Protein AF-A0A8J8CT47-F1 (afdb_monomer_lite)

Foldseek 3Di:
DDDDPPPPDLPPLPPQFDLLLLLLQLDPLLLLLLLLCLVPPWDFLLVSLLSSLCVVVVHDSVPRDPVSSVVSSVCCVPPNVVSCVVSQQWDDDPRIIHGGPLNLSVVSVVVVVCPPVQADRSLVSVLSSDPLSSVLLVVQVPDPFKDALLRSLVSSQVRDPPDNDDSVNSSVCCLPPRVVSCVSSQQWDADSPRRIIHGGPVSVVVVSSSVSSRD

Sequence (215 aa):
MAFSNSKQGAISWETEVPREALAALANERRRTLLGVLERQSPASPTELATRVAATEDDTARSAVPAERRTAVERTLHHRHLPTLEDARLLHWTDGTVTLGRRAPLEVWEFVQTFETDAVDWDDLFSILESERCRTILSTLASAATPIDRTELAATVASGAPFDATTVDETEVELHHGLLPKLERIDLLAYDSDAGVVHPADGIETVDRVVSSVAN

Radius of gyration: 19.87 Å; chains: 1; bounding box: 43×34×64 Å

pLDDT: mean 81.2, std 17.43, range [28.03, 98.06]

Structure (mmCIF, N/CA/C/O backbone):
data_AF-A0A8J8CT47-F1
#
_entry.id   AF-A0A8J8CT47-F1
#
loop_
_atom_site.group_PDB
_atom_site.id
_atom_site.type_symbol
_atom_site.label_atom_id
_atom_site.label_alt_id
_atom_site.label_comp_id
_atom_site.label_asym_id
_atom_site.label_entity_id
_atom_site.label_seq_id
_atom_site.pdbx_PDB_ins_code
_atom_site.Cartn_x
_atom_site.Cartn_y
_atom_site.Cartn_z
_atom_site.occupancy
_atom_site.B_iso_or_equiv
_atom_site.auth_seq_id
_atom_site.auth_comp_id
_atom_site.auth_asym_id
_atom_site.auth_atom_id
_atom_site.pdbx_PDB_model_num
ATOM 1 N N . MET A 1 1 ? -16.449 20.280 -39.356 1.00 33.81 1 MET A N 1
ATOM 2 C CA . MET A 1 1 ? -16.163 19.071 -38.561 1.00 33.81 1 MET A CA 1
ATOM 3 C C . MET A 1 1 ? -14.658 18.940 -38.450 1.00 33.81 1 MET A C 1
ATOM 5 O O . MET A 1 1 ? -14.013 18.715 -39.462 1.00 33.81 1 MET A O 1
ATOM 9 N N . ALA A 1 2 ? -14.112 19.159 -37.260 1.00 28.80 2 ALA A N 1
ATOM 10 C CA . ALA A 1 2 ? -12.725 18.865 -36.929 1.00 28.80 2 ALA A CA 1
ATOM 11 C C . ALA A 1 2 ? -12.772 18.166 -35.569 1.00 28.80 2 ALA A C 1
ATOM 13 O O . ALA A 1 2 ? -13.228 18.759 -34.593 1.00 28.80 2 ALA A O 1
ATOM 14 N N . PHE A 1 3 ? -12.424 16.882 -35.543 1.00 28.03 3 PHE A N 1
ATOM 15 C CA . PHE A 1 3 ? -12.348 16.110 -34.311 1.00 28.03 3 PHE A CA 1
ATOM 16 C C . PHE A 1 3 ? -11.070 16.511 -33.578 1.00 28.03 3 PHE A C 1
ATOM 18 O O . PHE A 1 3 ? -9.964 16.176 -33.994 1.00 28.03 3 PHE A O 1
ATOM 25 N N . SER A 1 4 ? -11.252 17.278 -32.506 1.00 28.39 4 SER A N 1
ATOM 26 C CA . SER A 1 4 ? -10.254 17.502 -31.468 1.00 28.39 4 SER A CA 1
ATOM 27 C C . SER A 1 4 ? -10.103 16.195 -30.694 1.00 28.39 4 SER A C 1
ATOM 29 O O . SER A 1 4 ? -10.993 15.844 -29.924 1.00 28.39 4 SER A O 1
ATOM 31 N N . ASN A 1 5 ? -9.030 15.439 -30.933 1.00 28.27 5 ASN A N 1
ATOM 32 C CA . ASN A 1 5 ? -8.733 14.250 -30.138 1.00 28.27 5 ASN A CA 1
ATOM 33 C C . ASN A 1 5 ? -7.855 14.660 -28.954 1.00 28.27 5 ASN A C 1
ATOM 35 O O . ASN A 1 5 ? -6.631 14.739 -29.057 1.00 28.27 5 ASN A O 1
ATOM 39 N N . SER A 1 6 ? -8.520 14.988 -27.852 1.00 33.41 6 SER A N 1
ATOM 40 C CA . SER A 1 6 ? -7.931 15.318 -26.561 1.00 33.41 6 SER A CA 1
ATOM 41 C C . SER A 1 6 ? -7.223 14.091 -25.970 1.00 33.41 6 SER A C 1
ATOM 43 O O . SER A 1 6 ? -7.829 13.320 -25.237 1.00 33.41 6 SER A O 1
ATOM 45 N N . LYS A 1 7 ? -5.928 13.908 -26.262 1.00 35.56 7 LYS A N 1
ATOM 46 C CA . LYS A 1 7 ? -5.021 13.072 -25.450 1.00 35.56 7 LYS A CA 1
ATOM 47 C C . LYS A 1 7 ? -4.361 13.924 -24.353 1.00 35.56 7 LYS A C 1
ATOM 49 O O . LYS A 1 7 ? -3.143 13.984 -24.240 1.00 35.56 7 LYS A O 1
ATOM 54 N N . GLN A 1 8 ? -5.178 14.623 -23.566 1.00 37.53 8 GLN A N 1
ATOM 55 C CA . GLN A 1 8 ? -4.772 15.223 -22.293 1.00 37.53 8 GLN A CA 1
ATOM 56 C C . GLN A 1 8 ? -5.520 14.477 -21.194 1.00 37.53 8 GLN A C 1
ATOM 58 O O . GLN A 1 8 ? -6.684 14.753 -20.927 1.00 37.53 8 GLN A O 1
ATOM 63 N N . GLY A 1 9 ? -4.851 13.483 -20.627 1.00 35.41 9 GLY A N 1
ATOM 64 C CA . GLY A 1 9 ? -5.372 12.659 -19.541 1.00 35.41 9 GLY A CA 1
ATOM 65 C C . GLY A 1 9 ? -4.414 11.537 -19.165 1.00 35.41 9 GLY A C 1
ATOM 66 O O . GLY A 1 9 ? -4.860 10.513 -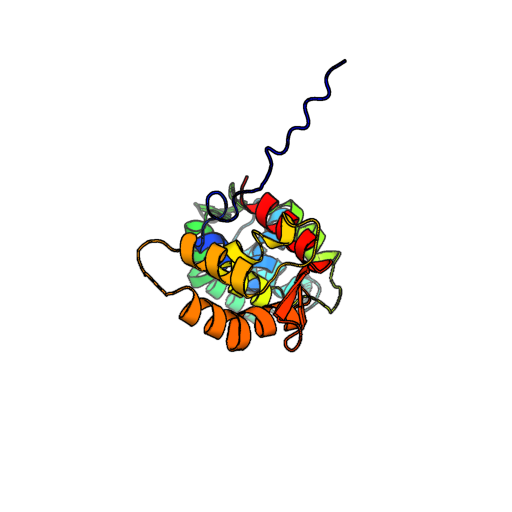18.672 1.00 35.41 9 GLY A O 1
ATOM 67 N N . ALA A 1 10 ? -3.113 11.689 -19.443 1.00 40.44 10 ALA A N 1
ATOM 68 C CA . ALA A 1 10 ? -2.128 10.846 -18.787 1.00 40.44 10 ALA A CA 1
ATOM 69 C C . ALA A 1 10 ? -2.109 11.323 -17.336 1.00 40.44 10 ALA A C 1
ATOM 71 O O . ALA A 1 10 ? -1.596 12.407 -17.049 1.00 40.44 10 ALA A O 1
ATOM 72 N N . ILE A 1 11 ? -2.778 10.573 -16.462 1.00 45.59 11 ILE A N 1
ATOM 73 C CA . ILE A 1 11 ? -2.661 10.721 -15.014 1.00 45.59 11 ILE A CA 1
ATOM 74 C C . ILE A 1 11 ? -1.169 10.828 -14.727 1.00 45.59 11 ILE A C 1
ATOM 76 O O . ILE A 1 11 ? -0.403 9.995 -15.195 1.00 45.59 11 ILE A O 1
ATOM 80 N N . SER A 1 12 ? -0.723 11.884 -14.054 1.00 51.44 12 SER A N 1
ATOM 81 C CA . SER A 1 12 ? 0.668 11.970 -13.620 1.00 51.44 12 SER A CA 1
ATOM 82 C C . SER A 1 12 ? 0.771 11.274 -12.266 1.00 51.44 12 SER A C 1
ATOM 84 O O . SER A 1 12 ? 0.687 11.898 -11.210 1.00 51.44 12 SER A O 1
ATOM 86 N N . TRP A 1 13 ? 0.945 9.954 -12.318 1.00 57.69 13 TRP A N 1
ATOM 87 C CA . TRP A 1 13 ? 1.440 9.031 -11.285 1.00 57.69 13 TRP A CA 1
ATOM 88 C C . TRP A 1 13 ? 2.479 9.655 -10.345 1.00 57.69 13 TRP A C 1
ATOM 90 O O . TRP A 1 13 ? 2.585 9.282 -9.174 1.00 57.69 13 TRP A O 1
ATOM 100 N N . GLU A 1 14 ? 3.278 10.577 -10.884 1.00 49.06 14 GLU A N 1
ATOM 101 C CA . GLU A 1 14 ? 4.379 11.262 -10.217 1.00 49.06 14 GLU A CA 1
ATOM 102 C C . GLU A 1 14 ? 3.917 12.475 -9.393 1.00 49.06 14 GLU A C 1
ATOM 104 O O . GLU A 1 14 ? 4.548 12.791 -8.387 1.00 49.06 14 GLU A O 1
ATOM 109 N N . THR A 1 15 ? 2.816 13.145 -9.763 1.00 51.38 15 THR A N 1
ATOM 110 C CA . THR A 1 15 ? 2.441 14.457 -9.198 1.00 51.38 15 THR A CA 1
ATOM 111 C C . THR A 1 15 ? 1.240 14.427 -8.247 1.00 51.38 15 THR A C 1
ATOM 113 O O . THR A 1 15 ? 1.154 15.294 -7.378 1.00 51.38 15 THR A O 1
ATOM 116 N N . GLU A 1 16 ? 0.329 13.454 -8.351 1.00 59.03 16 GLU A N 1
ATOM 117 C CA . GLU A 1 16 ? -0.933 13.517 -7.589 1.00 59.03 16 GLU A CA 1
ATOM 118 C C . GLU A 1 16 ? -1.005 12.602 -6.356 1.00 59.03 16 GLU A C 1
ATOM 120 O O . GLU A 1 16 ? -1.649 12.975 -5.373 1.00 59.03 16 GLU A O 1
ATOM 125 N N . VAL A 1 17 ? -0.296 11.465 -6.328 1.00 64.88 17 VAL A N 1
ATOM 126 C CA . VAL A 1 17 ? -0.343 10.535 -5.183 1.00 64.88 17 VAL A CA 1
ATOM 127 C C . VAL A 1 17 ? 0.930 10.627 -4.327 1.00 64.88 17 VAL A C 1
ATOM 129 O O . VAL A 1 17 ? 2.006 10.231 -4.780 1.00 64.88 17 VAL A O 1
ATOM 132 N N . PRO A 1 18 ? 0.846 11.110 -3.071 1.00 76.62 18 PRO A N 1
ATOM 133 C CA . PRO A 1 18 ? 2.002 11.196 -2.183 1.00 76.62 18 PRO A CA 1
ATOM 134 C C . PRO A 1 18 ? 2.558 9.816 -1.834 1.00 76.62 18 PRO A C 1
ATOM 136 O O . PRO A 1 18 ? 1.806 8.890 -1.515 1.00 76.62 18 PRO A O 1
ATOM 139 N N . ARG A 1 19 ? 3.888 9.704 -1.788 1.00 81.31 19 ARG A N 1
ATOM 140 C CA . ARG A 1 19 ? 4.591 8.476 -1.392 1.00 81.31 19 ARG A CA 1
ATOM 141 C C . ARG A 1 19 ? 4.156 7.983 -0.012 1.00 81.31 19 ARG A C 1
ATOM 143 O O . ARG A 1 19 ? 4.032 6.783 0.203 1.00 81.31 19 ARG A O 1
ATOM 150 N N . GLU A 1 20 ? 3.889 8.902 0.910 1.00 84.62 20 GLU A N 1
ATOM 151 C CA . GLU A 1 20 ? 3.451 8.601 2.273 1.00 84.62 20 GLU A CA 1
ATOM 152 C C . GLU A 1 20 ? 2.074 7.930 2.292 1.00 84.62 20 GLU A C 1
ATOM 154 O O . GLU A 1 20 ? 1.836 7.043 3.110 1.00 84.62 20 GLU A O 1
ATOM 159 N N . ALA A 1 21 ? 1.182 8.309 1.369 1.00 85.38 21 ALA A N 1
ATOM 160 C CA . ALA A 1 21 ? -0.123 7.675 1.226 1.00 85.38 21 ALA A CA 1
ATOM 161 C C . ALA A 1 21 ? 0.016 6.239 0.712 1.00 85.38 21 ALA A C 1
ATOM 163 O O . ALA A 1 21 ? -0.576 5.331 1.290 1.00 85.38 21 ALA A O 1
ATOM 164 N N . LEU A 1 22 ? 0.858 6.009 -0.298 1.00 83.19 22 LEU A N 1
ATOM 165 C CA . LEU A 1 22 ? 1.128 4.666 -0.828 1.00 83.19 22 LEU A CA 1
ATOM 166 C C . LEU A 1 22 ? 1.778 3.767 0.230 1.00 83.19 22 LEU A C 1
ATOM 168 O O . LEU A 1 22 ? 1.298 2.663 0.479 1.00 83.19 22 LEU A O 1
ATOM 172 N N . ALA A 1 23 ? 2.780 4.284 0.945 1.00 85.75 23 ALA A N 1
ATOM 173 C CA . ALA A 1 23 ? 3.432 3.563 2.034 1.00 85.75 23 ALA A CA 1
ATOM 174 C C . ALA A 1 23 ? 2.467 3.241 3.183 1.00 85.75 23 ALA A C 1
ATOM 176 O O . ALA A 1 23 ? 2.522 2.171 3.799 1.00 85.75 23 ALA A O 1
ATOM 177 N N . ALA A 1 24 ? 1.537 4.148 3.486 1.00 89.38 24 ALA A N 1
ATOM 178 C CA . ALA A 1 24 ? 0.477 3.869 4.439 1.00 89.38 24 ALA A CA 1
ATOM 179 C C . ALA A 1 24 ? -0.469 2.773 3.912 1.00 89.38 24 ALA A C 1
ATOM 181 O O . ALA A 1 24 ? -0.814 1.852 4.654 1.00 89.38 24 ALA A O 1
ATOM 182 N N . LEU A 1 25 ? -0.836 2.789 2.636 1.00 87.19 25 LEU A N 1
ATOM 183 C CA . LEU A 1 25 ? -1.726 1.785 2.056 1.00 87.19 25 LEU A CA 1
ATOM 184 C C . LEU A 1 25 ? -1.080 0.403 1.896 1.00 87.19 25 LEU A C 1
ATOM 186 O O . LEU A 1 25 ? -1.819 -0.571 1.860 1.00 87.19 25 LEU A O 1
ATOM 190 N N . ALA A 1 26 ? 0.248 0.268 1.942 1.00 86.81 26 ALA A N 1
ATOM 191 C CA . ALA A 1 26 ? 0.957 -1.021 1.903 1.00 86.81 26 ALA A CA 1
ATOM 192 C C . ALA A 1 26 ? 0.768 -1.928 3.135 1.00 86.81 26 ALA A C 1
ATOM 194 O O . ALA A 1 26 ? 1.378 -2.984 3.217 1.00 86.81 26 ALA A O 1
ATOM 195 N N . ASN A 1 27 ? -0.045 -1.537 4.1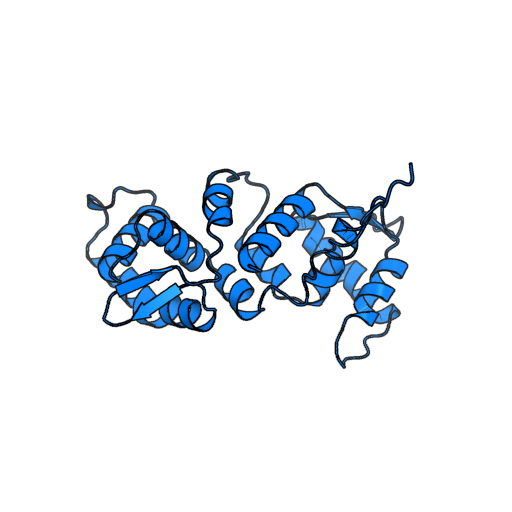21 1.00 89.69 27 ASN A N 1
ATOM 196 C CA . ASN A 1 27 ? -0.345 -2.385 5.274 1.00 89.69 27 ASN A CA 1
ATOM 197 C C . ASN A 1 27 ? -1.822 -2.756 5.306 1.00 89.69 27 ASN A C 1
ATOM 199 O O . ASN A 1 27 ? -2.677 -1.883 5.477 1.00 89.69 27 ASN A O 1
ATOM 203 N N . GLU A 1 28 ? -2.093 -4.055 5.265 1.00 87.44 28 GLU A N 1
ATOM 204 C CA . GLU A 1 28 ? -3.438 -4.626 5.306 1.00 87.44 28 GLU A CA 1
ATOM 205 C C . GLU A 1 28 ? -4.322 -4.041 6.411 1.00 87.44 28 GLU A C 1
ATOM 207 O O . GLU A 1 28 ? -5.385 -3.498 6.122 1.00 87.44 28 GLU A O 1
ATOM 212 N N . ARG A 1 29 ? -3.860 -4.022 7.667 1.00 92.06 29 ARG A N 1
ATOM 213 C CA . ARG A 1 29 ? -4.640 -3.464 8.786 1.00 92.06 29 ARG A CA 1
ATOM 214 C C . ARG A 1 29 ? -5.021 -1.997 8.577 1.00 92.06 29 ARG A C 1
ATOM 216 O O . ARG A 1 29 ? -6.106 -1.585 8.985 1.00 92.06 29 ARG A O 1
ATOM 223 N N . ARG A 1 30 ? -4.149 -1.184 7.967 1.00 93.19 30 ARG A N 1
ATOM 224 C CA . ARG A 1 30 ? -4.463 0.221 7.651 1.00 93.19 30 ARG A CA 1
ATOM 225 C C . ARG A 1 30 ? -5.532 0.321 6.567 1.00 93.19 30 ARG A C 1
ATOM 227 O O . ARG A 1 30 ? -6.436 1.139 6.719 1.00 93.19 30 ARG A O 1
ATOM 234 N N . ARG A 1 31 ? -5.488 -0.539 5.546 1.00 89.94 31 ARG A N 1
ATOM 235 C CA . ARG A 1 31 ? -6.563 -0.638 4.544 1.00 89.94 31 ARG A CA 1
ATOM 236 C C . ARG A 1 31 ? -7.879 -1.076 5.191 1.00 89.94 31 ARG A C 1
ATOM 238 O O . ARG A 1 31 ? -8.882 -0.384 5.047 1.00 89.94 31 ARG A O 1
ATOM 245 N N . THR A 1 32 ? -7.850 -2.124 6.015 1.00 89.69 32 THR A N 1
ATOM 246 C CA . THR A 1 32 ? -9.010 -2.609 6.781 1.00 89.69 32 THR A CA 1
ATOM 247 C C . THR A 1 32 ? -9.613 -1.525 7.665 1.00 89.69 32 THR A C 1
ATOM 249 O O . THR A 1 32 ? -10.834 -1.378 7.707 1.00 89.69 32 THR A O 1
ATOM 252 N N . LEU A 1 33 ? -8.779 -0.727 8.340 1.00 93.12 33 LEU A N 1
ATOM 253 C CA . LEU A 1 33 ? -9.216 0.418 9.140 1.00 93.12 33 LEU A CA 1
ATOM 254 C C . LEU A 1 33 ? -9.980 1.438 8.296 1.00 93.12 33 LEU A C 1
ATOM 256 O O . LEU A 1 33 ? -11.099 1.798 8.663 1.00 93.12 33 LEU A O 1
ATOM 260 N N . LEU A 1 34 ? -9.398 1.885 7.181 1.00 91.12 34 LEU A N 1
ATOM 261 C CA . LEU A 1 34 ? -10.037 2.852 6.285 1.00 91.12 34 LEU A CA 1
ATOM 262 C C . LEU A 1 34 ? -11.374 2.318 5.766 1.00 91.12 34 LEU A C 1
ATOM 264 O O . LEU A 1 34 ? -12.368 3.035 5.796 1.00 91.12 34 LEU A O 1
ATOM 268 N N . GLY A 1 35 ? -11.431 1.035 5.423 1.00 86.94 35 GLY A N 1
ATOM 269 C CA . GLY A 1 35 ? -12.647 0.387 4.962 1.00 86.94 35 GLY A CA 1
ATOM 270 C C . GLY A 1 35 ? -13.759 0.233 6.000 1.00 86.94 35 GLY A C 1
ATOM 271 O O . GLY A 1 35 ? -14.943 0.430 5.719 1.00 86.94 35 GLY A O 1
ATOM 272 N N . VAL A 1 36 ? -13.425 -0.119 7.249 1.00 90.81 36 VAL A N 1
ATOM 273 C CA . VAL A 1 36 ? -14.435 -0.133 8.327 1.00 90.81 36 VAL A CA 1
ATOM 274 C C . VAL A 1 36 ? -14.879 1.274 8.715 1.00 90.81 36 VAL A C 1
ATOM 276 O O . VAL A 1 36 ? -16.018 1.435 9.160 1.00 90.81 36 VAL A O 1
ATOM 279 N N . LEU A 1 37 ? -13.996 2.264 8.568 1.00 91.69 37 LEU A N 1
ATOM 280 C CA . LEU A 1 37 ? -14.292 3.664 8.829 1.00 91.69 37 LEU A CA 1
ATOM 281 C C . LEU A 1 37 ? -15.206 4.232 7.745 1.00 91.69 37 LEU A C 1
ATOM 283 O O . LEU A 1 37 ? -16.194 4.867 8.083 1.00 91.69 37 LEU A O 1
ATOM 287 N N . GLU A 1 38 ? -14.949 3.942 6.474 1.00 88.25 38 GLU A N 1
ATOM 288 C CA . GLU A 1 38 ? -15.788 4.374 5.358 1.00 88.25 38 GLU A CA 1
ATOM 289 C C . GLU A 1 38 ? -17.242 3.938 5.520 1.00 88.25 38 GLU A C 1
ATOM 291 O O . GLU A 1 38 ? -18.156 4.760 5.465 1.00 88.25 38 GLU A O 1
ATOM 296 N N . ARG A 1 39 ? -17.464 2.653 5.811 1.00 87.19 39 ARG A N 1
ATOM 297 C CA . ARG A 1 39 ? -18.820 2.120 5.995 1.00 87.19 39 ARG A CA 1
ATOM 298 C C . ARG A 1 39 ? -19.573 2.785 7.146 1.00 87.19 39 ARG A C 1
ATOM 300 O O . ARG A 1 39 ? -20.802 2.775 7.151 1.00 87.19 39 ARG A O 1
ATOM 307 N N . GLN A 1 40 ? -18.861 3.260 8.171 1.00 87.88 40 GLN A N 1
ATOM 308 C CA . GLN A 1 40 ? -19.441 3.757 9.421 1.00 87.88 40 GLN A CA 1
ATOM 309 C C . GLN A 1 40 ? -18.561 4.858 10.042 1.00 87.88 40 GLN A C 1
ATOM 311 O O . GLN A 1 40 ? -17.948 4.648 11.094 1.00 87.88 40 GLN A O 1
ATOM 316 N N . SER A 1 41 ? -18.529 6.025 9.395 1.00 87.56 41 SER A N 1
ATOM 317 C CA . SER A 1 41 ? -17.863 7.248 9.866 1.00 87.56 41 SER A CA 1
ATOM 318 C C . SER A 1 41 ? -18.895 8.241 10.430 1.00 87.56 41 SER A C 1
ATOM 320 O O . SER A 1 41 ? -19.999 8.329 9.884 1.00 87.56 41 SER A O 1
ATOM 322 N N . PRO A 1 42 ? -18.571 9.029 11.473 1.00 94.69 42 PRO A N 1
ATOM 323 C CA . PRO A 1 42 ? -17.348 8.981 12.281 1.00 94.69 42 PRO A CA 1
ATOM 324 C C . PRO A 1 42 ? -17.318 7.778 13.240 1.00 94.69 42 PRO A C 1
ATOM 326 O O . PRO A 1 42 ? -18.347 7.152 13.501 1.00 94.69 42 PRO A O 1
ATOM 329 N N . ALA A 1 43 ? -16.144 7.467 13.794 1.00 96.25 43 ALA A N 1
ATOM 330 C CA . ALA A 1 43 ? -15.985 6.402 14.788 1.00 96.25 43 ALA A CA 1
ATOM 331 C C . ALA A 1 43 ? -14.916 6.728 15.841 1.00 96.25 43 ALA A C 1
ATOM 333 O O . ALA A 1 43 ? -13.949 7.435 15.567 1.00 96.25 43 ALA A O 1
ATOM 334 N N . SER A 1 44 ? -15.058 6.166 17.040 1.00 96.75 44 SER A N 1
ATOM 335 C CA . SER A 1 44 ? -14.007 6.196 18.065 1.00 96.75 44 SER A CA 1
ATOM 336 C C . SER A 1 44 ? -12.924 5.128 17.820 1.00 96.75 44 SER A C 1
ATOM 338 O O . SER A 1 44 ? -13.203 4.098 17.193 1.00 96.75 44 SER A O 1
ATOM 340 N N . PRO A 1 45 ? -11.695 5.294 18.355 1.00 95.88 45 PRO A N 1
ATOM 341 C CA . PRO A 1 45 ? -10.650 4.269 18.289 1.00 95.88 45 PRO A CA 1
ATOM 342 C C . PRO A 1 45 ? -11.081 2.900 18.831 1.00 95.88 45 PRO A C 1
ATOM 344 O O . PRO A 1 45 ? -10.732 1.877 18.248 1.00 95.88 45 PRO A O 1
ATOM 347 N N . THR A 1 46 ? -11.885 2.867 19.897 1.00 96.38 46 THR A N 1
ATOM 348 C CA . THR A 1 46 ? -12.411 1.628 20.489 1.00 96.38 46 THR A CA 1
ATOM 349 C C . THR A 1 46 ? -13.391 0.914 19.549 1.00 96.38 46 THR A C 1
ATOM 351 O O . THR A 1 46 ? -13.339 -0.310 19.370 1.00 96.38 46 THR A O 1
ATOM 354 N N . GLU A 1 47 ? -14.287 1.667 18.904 1.00 97.00 47 GLU A N 1
ATOM 355 C CA . GLU A 1 47 ? -15.204 1.112 17.906 1.00 97.00 47 GLU A CA 1
ATOM 356 C C . GLU A 1 47 ? -14.447 0.605 16.683 1.00 97.00 47 GLU A C 1
ATOM 358 O O . GLU A 1 47 ? -14.715 -0.506 16.222 1.00 97.00 47 GLU A O 1
ATOM 363 N N . LEU A 1 48 ? -13.476 1.379 16.187 1.00 96.69 48 LEU A N 1
ATOM 364 C CA . LEU A 1 48 ? -12.611 0.962 15.086 1.00 96.69 48 LEU A CA 1
ATOM 365 C C . LEU A 1 48 ? -11.838 -0.302 15.441 1.00 96.69 48 LEU A C 1
ATOM 367 O O . LEU A 1 48 ? -11.833 -1.233 14.647 1.00 96.69 48 LEU A O 1
ATOM 371 N N . ALA A 1 49 ? -11.269 -0.395 16.642 1.00 97.81 49 ALA A N 1
ATOM 372 C CA . ALA A 1 49 ? -10.543 -1.580 17.075 1.00 97.81 49 ALA A CA 1
ATOM 373 C C . ALA A 1 49 ? -11.412 -2.840 17.050 1.00 97.81 49 ALA A C 1
ATOM 375 O O . ALA A 1 49 ? -10.970 -3.892 16.595 1.00 97.81 49 ALA A O 1
ATOM 376 N N . THR A 1 50 ? -12.669 -2.719 17.479 1.00 97.88 50 THR A N 1
ATOM 377 C CA . THR A 1 50 ? -13.636 -3.822 17.433 1.00 97.88 50 THR A CA 1
ATOM 378 C C . THR A 1 50 ? -13.973 -4.218 15.999 1.00 97.88 50 THR A C 1
ATOM 380 O O . THR A 1 50 ? -14.013 -5.402 15.681 1.00 97.88 50 THR A O 1
ATOM 383 N N . ARG A 1 51 ? -14.224 -3.237 15.125 1.00 96.19 51 ARG A N 1
ATOM 384 C CA . ARG A 1 51 ? -14.598 -3.478 13.723 1.00 96.19 51 ARG A CA 1
ATOM 385 C C . ARG A 1 51 ? -13.431 -4.051 12.915 1.00 96.19 51 ARG A C 1
ATOM 387 O O . ARG A 1 51 ? -13.647 -4.980 12.146 1.00 96.19 51 ARG A O 1
ATOM 394 N N . VAL A 1 52 ? -12.218 -3.533 13.117 1.00 95.75 52 VAL A N 1
ATOM 395 C CA . VAL A 1 52 ? -10.982 -4.037 12.501 1.00 95.75 52 VAL A CA 1
ATOM 396 C C . VAL A 1 52 ? -10.718 -5.465 12.960 1.00 95.75 52 VAL A C 1
ATOM 398 O O . VAL A 1 52 ? -10.603 -6.337 12.113 1.00 95.75 52 VAL A O 1
ATOM 401 N N . ALA A 1 53 ? -10.713 -5.733 14.272 1.00 96.75 53 ALA A N 1
ATOM 402 C CA . ALA A 1 53 ? -10.504 -7.085 14.793 1.00 96.75 53 ALA A CA 1
ATOM 403 C C . ALA A 1 53 ? -11.532 -8.086 14.248 1.00 96.75 53 ALA A C 1
ATOM 405 O O . ALA A 1 53 ? -11.166 -9.177 13.840 1.00 96.75 53 ALA A O 1
ATOM 406 N N . ALA A 1 54 ? -12.809 -7.696 14.199 1.00 95.62 54 ALA A N 1
ATOM 407 C CA . ALA A 1 54 ? -13.869 -8.527 13.635 1.00 95.62 54 ALA A CA 1
ATOM 408 C C . ALA A 1 54 ? -13.641 -8.850 12.151 1.00 95.62 54 ALA A C 1
ATOM 410 O O . ALA A 1 54 ? -13.928 -9.959 11.721 1.00 95.62 54 ALA A O 1
ATOM 411 N N . THR A 1 55 ? -13.135 -7.881 11.383 1.00 92.69 55 THR A N 1
ATOM 412 C CA . THR A 1 55 ? -12.866 -8.058 9.950 1.00 92.69 55 THR A CA 1
ATOM 413 C C . THR A 1 55 ? -11.633 -8.935 9.724 1.00 92.69 55 THR A C 1
ATOM 415 O O . THR A 1 55 ? -11.682 -9.835 8.903 1.00 92.69 55 THR A O 1
ATOM 418 N N . GLU A 1 56 ? -10.549 -8.704 10.470 1.00 92.44 56 GLU A N 1
ATOM 419 C CA . GLU A 1 56 ? -9.306 -9.488 10.368 1.00 92.44 56 GLU A CA 1
ATOM 420 C C . GLU A 1 56 ? -9.478 -10.943 10.813 1.00 92.44 56 GLU A C 1
ATOM 422 O O . GLU A 1 56 ? -8.870 -11.841 10.241 1.00 92.44 56 GLU A O 1
ATOM 427 N N . ASP A 1 57 ? -10.285 -11.173 11.849 1.00 93.56 57 ASP A N 1
ATOM 428 C CA . ASP A 1 57 ? -10.484 -12.501 12.432 1.00 93.56 57 ASP A CA 1
ATOM 429 C C . ASP A 1 57 ? -11.690 -13.238 11.795 1.00 93.56 57 ASP A C 1
ATOM 431 O O . ASP A 1 57 ? -12.104 -14.272 12.318 1.00 93.56 57 ASP A O 1
ATOM 435 N N . ASP A 1 58 ? -12.281 -12.679 10.727 1.00 92.50 58 ASP A N 1
ATOM 436 C CA . ASP A 1 58 ? -13.514 -13.134 10.058 1.00 92.50 58 ASP A CA 1
ATOM 437 C C . ASP A 1 58 ? -14.609 -13.581 11.046 1.00 92.50 58 ASP A C 1
ATOM 439 O O . ASP A 1 58 ? -15.058 -14.729 11.104 1.00 92.50 58 ASP A O 1
ATOM 443 N N . THR A 1 59 ? -15.003 -12.663 11.929 1.00 94.69 59 THR A N 1
ATOM 444 C CA . THR A 1 59 ? -15.938 -12.964 13.013 1.00 94.69 59 THR A CA 1
ATOM 445 C C . THR A 1 59 ? -16.923 -11.834 13.281 1.00 94.69 59 THR A C 1
ATOM 447 O O . THR A 1 59 ? -16.755 -10.680 12.885 1.00 94.69 59 THR A O 1
ATOM 450 N N . ALA A 1 60 ? -17.993 -12.145 14.008 1.00 95.44 60 ALA A N 1
ATOM 451 C CA . ALA A 1 60 ? -18.948 -11.133 14.429 1.00 95.44 60 ALA A CA 1
ATOM 452 C C . ALA A 1 60 ? -18.314 -10.171 15.449 1.00 95.44 60 ALA A C 1
ATOM 454 O O . ALA A 1 60 ? -17.614 -10.585 16.370 1.00 95.44 60 ALA A O 1
ATOM 455 N N . ARG A 1 61 ? -18.661 -8.878 15.381 1.00 95.50 61 ARG A N 1
ATOM 456 C CA . ARG A 1 61 ? -18.184 -7.847 16.334 1.00 95.50 61 ARG A CA 1
ATOM 457 C C . ARG A 1 61 ? -18.438 -8.209 17.804 1.00 95.50 61 ARG A C 1
ATOM 459 O O . ARG A 1 61 ? -17.650 -7.848 18.673 1.00 95.50 61 ARG A O 1
ATOM 466 N N . SER A 1 62 ? -19.540 -8.908 18.082 1.00 95.81 62 SER A N 1
ATOM 467 C CA . SER A 1 62 ? -19.904 -9.391 19.421 1.00 95.81 62 SER A CA 1
ATOM 468 C C . SER A 1 62 ? -19.069 -10.584 19.892 1.00 95.81 62 SER A C 1
ATOM 470 O O . SER A 1 62 ? -18.993 -10.815 21.096 1.00 95.81 62 SER A O 1
ATOM 472 N N . ALA A 1 63 ? -18.450 -11.323 18.970 1.00 97.00 63 ALA A N 1
ATOM 473 C CA . ALA A 1 63 ? -17.610 -12.482 19.251 1.00 97.00 63 ALA A CA 1
ATOM 474 C C . ALA A 1 63 ? -16.125 -12.119 19.444 1.00 97.00 63 ALA A C 1
ATOM 476 O O . ALA A 1 63 ? -15.357 -12.964 19.896 1.00 97.00 63 ALA A O 1
ATOM 477 N N . VAL A 1 64 ? -15.719 -10.873 19.162 1.00 97.25 64 VAL A N 1
ATOM 478 C CA . VAL A 1 64 ? -14.332 -10.421 19.357 1.00 97.25 64 VAL A CA 1
ATOM 479 C C . VAL A 1 64 ? -13.980 -10.393 20.856 1.00 97.25 64 VAL A C 1
ATOM 481 O O . VAL A 1 64 ? -14.608 -9.638 21.613 1.00 97.25 64 VAL A O 1
ATOM 484 N N . PRO A 1 65 ? -12.948 -11.138 21.301 1.00 97.31 65 PRO A N 1
ATOM 485 C CA . PRO A 1 65 ? -12.499 -11.128 22.692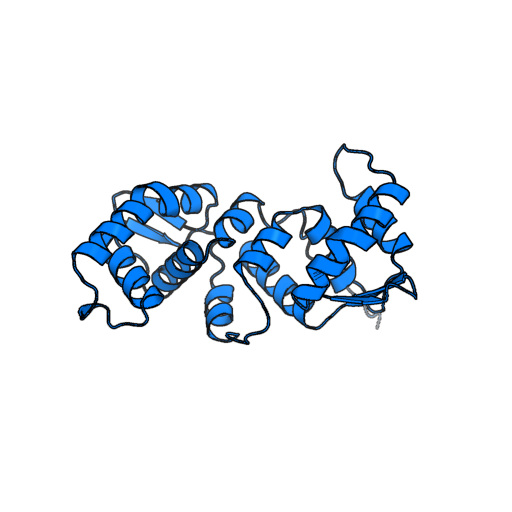 1.00 97.31 65 PRO A CA 1
ATOM 486 C C . PRO A 1 65 ? -12.054 -9.739 23.168 1.00 97.31 65 PRO A C 1
ATOM 488 O O . PRO A 1 65 ? -11.512 -8.939 22.401 1.00 97.31 65 PRO A O 1
ATOM 491 N N . ALA A 1 66 ? -12.233 -9.448 24.459 1.00 96.62 66 ALA A N 1
ATOM 492 C CA . ALA A 1 66 ? -11.882 -8.145 25.025 1.00 96.62 66 ALA A CA 1
ATOM 493 C C . ALA A 1 66 ? -10.382 -7.842 24.892 1.00 96.62 66 ALA A C 1
ATOM 495 O O . ALA A 1 66 ? -10.007 -6.735 24.513 1.00 96.62 66 ALA A O 1
ATOM 496 N N . GLU A 1 67 ? -9.533 -8.841 25.119 1.00 97.44 67 GLU A N 1
ATOM 497 C CA . GLU A 1 67 ? -8.079 -8.749 25.003 1.00 97.44 67 GLU A CA 1
ATOM 498 C C . GLU A 1 67 ? -7.658 -8.415 23.569 1.00 97.44 67 GLU A C 1
ATOM 500 O O . GLU A 1 67 ? -6.771 -7.585 23.358 1.00 97.44 67 GLU A O 1
ATOM 505 N N . ARG A 1 68 ? -8.337 -9.009 22.578 1.00 97.19 68 ARG A N 1
ATOM 506 C CA . ARG A 1 68 ? -8.107 -8.743 21.155 1.00 97.19 68 ARG A CA 1
ATOM 507 C C . ARG A 1 68 ? -8.464 -7.301 20.802 1.00 97.19 68 ARG A C 1
ATOM 509 O O . ARG A 1 68 ? -7.649 -6.631 20.170 1.00 97.19 68 ARG A O 1
ATOM 516 N N . ARG A 1 69 ? -9.617 -6.798 21.266 1.00 97.19 69 ARG A N 1
ATOM 517 C CA . ARG A 1 69 ? -10.021 -5.390 21.075 1.00 97.19 69 ARG A CA 1
ATOM 518 C C . ARG A 1 69 ? -8.992 -4.429 21.659 1.00 97.19 69 ARG A C 1
ATOM 520 O O . ARG A 1 69 ? -8.510 -3.563 20.937 1.00 97.19 69 ARG A O 1
ATOM 527 N N . THR A 1 70 ? -8.593 -4.631 22.915 1.00 97.50 70 THR A N 1
ATOM 528 C CA . THR A 1 70 ? -7.601 -3.782 23.595 1.00 97.50 70 THR A CA 1
ATOM 529 C C . THR A 1 70 ? -6.246 -3.812 22.886 1.00 97.50 70 THR A C 1
ATOM 531 O O . THR A 1 70 ? -5.588 -2.781 22.738 1.00 97.50 70 THR A O 1
ATOM 534 N N . ALA A 1 71 ? -5.813 -4.985 22.411 1.00 97.50 71 ALA A N 1
ATOM 535 C CA . ALA A 1 71 ? -4.570 -5.113 21.661 1.00 97.50 71 ALA A CA 1
ATOM 536 C C . ALA A 1 71 ? -4.618 -4.329 20.341 1.00 97.50 71 ALA A C 1
ATOM 538 O O . ALA A 1 71 ? -3.675 -3.588 20.052 1.00 97.50 71 ALA A O 1
ATOM 539 N N . VAL A 1 72 ? -5.710 -4.452 19.574 1.00 97.75 72 VAL A N 1
ATOM 540 C CA . VAL A 1 72 ? -5.900 -3.690 18.331 1.00 97.75 72 VAL A CA 1
ATOM 541 C C . VAL A 1 72 ? -5.956 -2.202 18.624 1.00 97.75 72 VAL A C 1
ATOM 543 O O . VAL A 1 72 ? -5.176 -1.464 18.034 1.00 97.75 72 VAL A O 1
ATOM 546 N N . GLU A 1 73 ? -6.782 -1.764 19.570 1.00 97.75 73 GLU A N 1
ATOM 547 C CA . GLU A 1 73 ? -6.936 -0.354 19.942 1.00 97.75 73 GLU A CA 1
ATOM 548 C C . GLU A 1 73 ? -5.595 0.295 20.280 1.00 97.75 73 GLU A C 1
ATOM 550 O O . GLU A 1 73 ? -5.261 1.353 19.747 1.00 97.75 73 GLU A O 1
ATOM 555 N N . ARG A 1 74 ? -4.764 -0.392 21.070 1.00 98.06 74 ARG A N 1
ATOM 556 C CA . ARG A 1 74 ? -3.409 0.064 21.387 1.00 98.06 74 ARG A CA 1
ATOM 557 C C . ARG A 1 74 ? -2.551 0.225 20.129 1.00 98.06 74 ARG A C 1
ATOM 559 O O . ARG A 1 74 ? -1.841 1.220 19.993 1.00 98.06 74 ARG A O 1
ATOM 566 N N . THR A 1 75 ? -2.597 -0.732 19.200 1.00 97.44 75 THR A N 1
ATOM 567 C CA . THR A 1 75 ? -1.860 -0.607 17.929 1.00 97.44 75 THR A CA 1
ATOM 568 C C . THR A 1 75 ? -2.421 0.495 17.034 1.00 97.44 75 THR A C 1
ATOM 570 O O . THR A 1 75 ? -1.643 1.197 16.388 1.00 97.44 75 THR A O 1
ATOM 573 N N . LEU A 1 76 ? -3.743 0.699 17.019 1.00 97.06 76 LEU A N 1
ATOM 574 C CA . LEU A 1 76 ? -4.369 1.787 16.275 1.00 97.06 76 LEU A CA 1
ATOM 575 C C . LEU A 1 76 ? -3.870 3.129 16.794 1.00 97.06 76 LEU A C 1
ATOM 577 O O . LEU A 1 76 ? -3.328 3.914 16.023 1.00 97.06 76 LEU A O 1
ATOM 581 N N . HIS A 1 77 ? -3.959 3.335 18.105 1.00 96.06 77 HIS A N 1
ATOM 582 C CA . HIS A 1 77 ? -3.581 4.579 18.759 1.00 96.06 77 HIS A CA 1
ATOM 583 C C . HIS A 1 77 ? -2.104 4.940 18.548 1.00 96.06 77 HIS A C 1
ATOM 585 O O . HIS A 1 77 ? -1.778 6.086 18.261 1.00 96.06 77 HIS A O 1
ATOM 591 N N . HIS A 1 78 ? -1.186 3.983 18.711 1.00 95.62 78 HIS A N 1
ATOM 592 C CA . HIS A 1 78 ? 0.250 4.288 18.698 1.00 95.62 78 HIS A CA 1
ATOM 593 C C . HIS A 1 78 ? 0.917 4.168 17.329 1.00 95.62 78 HIS A C 1
ATOM 595 O O . HIS A 1 78 ? 2.027 4.670 17.166 1.00 95.62 78 HIS A O 1
ATOM 601 N N . ARG A 1 79 ? 0.298 3.472 16.368 1.00 96.00 79 ARG A N 1
ATOM 602 C CA . ARG A 1 79 ? 0.931 3.174 15.078 1.00 96.00 79 ARG A CA 1
ATOM 603 C C . ARG A 1 79 ? 0.053 3.541 13.896 1.00 96.00 79 ARG A C 1
ATOM 605 O O . ARG A 1 79 ? 0.490 4.297 13.042 1.00 96.00 79 ARG A O 1
ATOM 612 N N . HIS A 1 80 ? -1.157 2.998 13.814 1.00 95.75 80 HIS A N 1
ATOM 613 C CA . HIS A 1 80 ? -1.921 3.095 12.569 1.00 95.75 80 HIS A CA 1
ATOM 614 C C . HIS A 1 80 ? -2.585 4.461 12.379 1.00 95.75 80 HIS A C 1
ATOM 616 O O . HIS A 1 80 ? -2.464 5.019 11.294 1.00 95.75 80 HIS A O 1
ATOM 622 N N . LEU A 1 81 ? -3.231 5.015 13.410 1.00 96.19 81 LEU A N 1
ATOM 623 C CA . LEU A 1 81 ? -3.880 6.324 13.318 1.00 96.19 81 LEU A CA 1
ATOM 624 C C . LEU A 1 81 ? -2.867 7.452 13.060 1.00 96.19 81 LEU A C 1
ATOM 626 O O . LEU A 1 81 ? -3.099 8.191 12.108 1.00 96.19 81 LEU A O 1
ATOM 630 N N . PRO A 1 82 ? -1.721 7.551 13.775 1.00 96.06 82 PRO A N 1
ATOM 631 C CA . PRO A 1 82 ? -0.715 8.570 13.468 1.00 96.06 82 PRO A CA 1
ATOM 632 C C . PRO A 1 82 ? -0.196 8.488 12.027 1.00 96.06 82 PRO A C 1
ATOM 634 O O . PRO A 1 82 ? -0.198 9.483 11.317 1.00 96.06 82 PRO A O 1
ATOM 637 N N . THR A 1 83 ? 0.166 7.291 11.547 1.00 94.88 83 THR A N 1
ATOM 638 C CA . THR A 1 83 ? 0.657 7.125 10.167 1.00 94.88 83 THR A CA 1
ATOM 639 C C . THR A 1 83 ? -0.393 7.504 9.118 1.00 94.88 83 THR A C 1
ATOM 641 O O . THR A 1 83 ? -0.051 8.068 8.082 1.00 94.88 83 THR A O 1
ATOM 644 N N . LEU A 1 84 ? -1.667 7.185 9.356 1.00 93.75 84 LEU A N 1
ATOM 645 C CA . LEU A 1 84 ? -2.747 7.523 8.428 1.00 93.75 84 LEU A CA 1
ATOM 646 C C . LEU A 1 84 ? -3.102 9.021 8.460 1.00 93.75 84 LEU A C 1
ATOM 648 O O . LEU A 1 84 ? -3.454 9.567 7.414 1.00 93.75 84 LEU A O 1
ATOM 652 N N . GLU A 1 85 ? -2.979 9.682 9.615 1.00 93.94 85 GLU A N 1
ATOM 653 C CA . GLU A 1 85 ? -3.097 11.144 9.746 1.00 93.94 85 GLU A CA 1
ATOM 654 C C . GLU A 1 85 ? -1.975 11.852 8.977 1.00 93.94 85 GLU A C 1
ATOM 656 O O . GLU A 1 85 ? -2.249 12.732 8.161 1.00 93.94 85 GLU A O 1
ATOM 661 N N . ASP A 1 86 ? -0.721 11.425 9.172 1.00 91.81 86 ASP A N 1
ATOM 662 C CA . ASP A 1 86 ? 0.453 11.991 8.492 1.00 91.81 86 ASP A CA 1
ATOM 663 C C . ASP A 1 86 ? 0.311 11.890 6.962 1.00 91.81 86 ASP A C 1
ATOM 665 O O . ASP A 1 86 ? 0.641 12.820 6.221 1.00 91.81 86 ASP A O 1
ATOM 669 N N . ALA A 1 87 ? -0.268 10.783 6.486 1.00 89.75 87 ALA A N 1
ATOM 670 C CA . ALA A 1 87 ? -0.589 10.554 5.079 1.00 89.75 87 ALA A CA 1
ATOM 671 C C . ALA A 1 87 ? -1.848 11.302 4.581 1.00 89.75 87 ALA A C 1
ATOM 673 O O . ALA A 1 87 ? -2.119 11.327 3.376 1.00 89.75 87 ALA A O 1
ATOM 674 N N . ARG A 1 88 ? -2.612 11.946 5.477 1.00 90.44 88 ARG A N 1
ATOM 675 C CA . ARG A 1 88 ? -3.911 12.607 5.228 1.00 90.44 88 ARG A CA 1
ATOM 676 C C . ARG A 1 88 ? -5.014 11.673 4.717 1.00 90.44 88 ARG A C 1
ATOM 678 O O . ARG A 1 88 ? -5.931 12.111 4.013 1.00 90.44 88 ARG A O 1
ATOM 685 N N . LEU A 1 89 ? -4.918 10.392 5.063 1.00 89.69 89 LEU A N 1
ATOM 686 C CA . LEU A 1 89 ? -5.900 9.356 4.731 1.00 89.69 89 LEU A CA 1
ATOM 687 C C . LEU A 1 89 ? -7.055 9.317 5.740 1.00 89.69 89 LEU A C 1
ATOM 689 O O . LEU A 1 89 ? -8.152 8.874 5.415 1.00 89.69 89 LEU A O 1
ATOM 693 N N . LEU A 1 90 ? -6.837 9.819 6.953 1.00 93.69 90 LEU A N 1
ATOM 694 C CA . LEU A 1 90 ? -7.877 10.057 7.951 1.00 93.69 90 LEU A CA 1
ATOM 695 C C . LEU A 1 90 ? -7.646 11.391 8.658 1.00 93.69 90 LEU A C 1
ATOM 697 O O . LEU A 1 90 ? -6.612 12.026 8.456 1.00 93.69 90 LEU A O 1
ATOM 701 N N . HIS A 1 91 ? -8.632 11.797 9.452 1.00 94.88 91 HIS A N 1
ATOM 702 C CA . HIS A 1 91 ? -8.483 12.819 10.473 1.00 94.88 91 HIS A CA 1
ATOM 703 C C . HIS A 1 91 ? -8.828 12.233 11.847 1.00 94.88 91 HIS A C 1
ATOM 705 O O . HIS A 1 91 ? -9.883 11.615 12.007 1.00 94.88 91 HIS A O 1
ATOM 711 N N . TRP A 1 92 ? -7.963 12.424 12.836 1.00 95.06 92 TRP A N 1
ATOM 712 C CA . TRP A 1 92 ? -8.132 11.957 14.205 1.00 95.06 92 TRP A CA 1
ATOM 713 C C . TRP A 1 92 ? -7.955 13.112 15.191 1.00 95.06 92 TRP A C 1
ATOM 715 O O . TRP A 1 92 ? -6.847 13.580 15.448 1.00 95.06 92 TRP A O 1
ATOM 725 N N . THR A 1 93 ? -9.070 13.554 15.773 1.00 93.00 93 THR A N 1
ATOM 726 C CA . THR A 1 93 ? -9.109 14.658 16.738 1.00 93.00 93 THR A CA 1
ATOM 727 C C . THR A 1 93 ? -10.122 14.372 17.841 1.00 93.00 93 THR A C 1
ATOM 729 O O . THR A 1 93 ? -11.164 13.769 17.589 1.00 93.00 93 THR A O 1
ATOM 732 N N . ASP A 1 94 ? -9.806 14.751 19.080 1.00 90.31 94 ASP A N 1
ATOM 733 C CA . ASP A 1 94 ? -10.694 14.617 20.246 1.00 90.31 94 ASP A CA 1
ATOM 734 C C . ASP A 1 94 ? -11.352 13.227 20.397 1.00 90.31 94 ASP A C 1
ATOM 736 O O . ASP A 1 94 ? -12.530 13.091 20.723 1.00 90.31 94 ASP A O 1
ATOM 740 N N . GLY A 1 95 ? -10.593 12.159 20.122 1.00 90.94 95 GLY A N 1
ATOM 741 C CA . GLY A 1 95 ? -11.086 10.778 20.226 1.00 90.94 95 GLY A CA 1
ATOM 742 C C . GLY A 1 95 ? -12.063 10.358 19.122 1.00 90.94 95 GLY A C 1
ATOM 743 O O . GLY A 1 95 ? -12.635 9.273 19.201 1.00 90.94 95 GLY A O 1
ATOM 744 N N . THR A 1 96 ? -12.226 11.179 18.086 1.00 95.50 96 THR A N 1
ATOM 745 C CA . THR A 1 96 ? -13.062 10.910 16.915 1.00 95.50 96 THR A CA 1
ATOM 746 C C . THR A 1 96 ? -12.185 10.749 15.683 1.00 95.50 96 THR A C 1
ATOM 748 O O . THR A 1 96 ? -11.291 11.555 15.436 1.00 95.50 96 THR A O 1
ATOM 751 N N . VAL A 1 97 ? -12.440 9.700 14.908 1.00 96.81 97 VAL A N 1
ATOM 752 C CA . VAL A 1 97 ? -11.755 9.404 13.651 1.00 96.81 97 VAL A CA 1
ATOM 753 C C . VAL A 1 97 ? -12.750 9.559 12.501 1.00 96.81 97 VAL A C 1
ATOM 755 O O . VAL A 1 97 ? -13.847 8.994 12.544 1.00 96.81 97 VAL A O 1
ATOM 758 N N . THR A 1 98 ? -12.373 10.316 11.473 1.00 95.00 98 THR A N 1
ATOM 759 C CA . THR A 1 98 ? -13.122 10.498 10.219 1.00 95.00 98 THR A CA 1
ATOM 760 C C . THR A 1 98 ? -12.215 10.242 9.021 1.00 95.00 98 THR A C 1
ATOM 762 O O . THR A 1 98 ? -10.993 10.286 9.140 1.00 95.00 98 THR A O 1
ATOM 765 N N . LEU A 1 99 ? -12.792 9.992 7.848 1.00 91.56 99 LEU A N 1
ATOM 766 C CA . LEU A 1 99 ? -12.011 9.867 6.616 1.00 91.56 99 LEU A CA 1
ATOM 767 C C . LEU A 1 99 ? -11.339 11.196 6.250 1.00 91.56 99 LEU A C 1
ATOM 769 O O . LEU A 1 99 ? -11.895 12.274 6.471 1.00 91.56 99 LEU A O 1
ATOM 773 N N . GLY A 1 100 ? -10.129 11.097 5.711 1.00 87.69 100 GLY A N 1
ATOM 774 C CA . GLY A 1 100 ? -9.350 12.224 5.225 1.00 87.69 100 GLY A CA 1
ATOM 775 C C . GLY A 1 100 ? -9.664 12.501 3.761 1.00 87.69 100 GLY A C 1
ATOM 776 O O . GLY A 1 100 ? -10.273 11.685 3.073 1.00 87.69 100 GLY A O 1
ATOM 777 N N . ARG A 1 101 ? -9.208 13.652 3.259 1.00 77.81 101 ARG A N 1
ATOM 778 C CA . ARG A 1 101 ? -9.450 14.065 1.866 1.00 77.81 101 ARG A CA 1
ATOM 779 C C . ARG A 1 101 ? -8.891 13.069 0.844 1.00 77.81 101 ARG A C 1
ATOM 781 O O . ARG A 1 101 ? -9.470 12.946 -0.218 1.00 77.81 101 ARG A O 1
ATOM 788 N N . ARG A 1 102 ? -7.793 12.381 1.178 1.00 73.25 102 ARG A N 1
ATOM 789 C CA . ARG A 1 102 ? -7.115 11.411 0.301 1.00 73.25 102 ARG A CA 1
ATOM 790 C C . ARG A 1 102 ? -7.545 9.966 0.546 1.00 73.25 102 ARG A C 1
ATOM 792 O O . ARG A 1 102 ? -6.892 9.048 0.058 1.00 73.25 102 ARG A O 1
ATOM 799 N N . ALA A 1 103 ? -8.560 9.741 1.382 1.00 71.44 103 ALA A N 1
ATOM 800 C CA . ALA A 1 103 ? -9.054 8.394 1.614 1.00 71.44 103 ALA A CA 1
ATOM 801 C C . ALA A 1 103 ? -9.584 7.833 0.286 1.00 71.44 103 ALA A C 1
ATOM 803 O O . ALA A 1 103 ? -10.457 8.463 -0.312 1.00 71.44 103 ALA A O 1
ATOM 804 N N . PRO A 1 104 ? -9.095 6.676 -0.183 1.00 67.62 104 PRO A N 1
ATOM 805 C CA . PRO A 1 104 ? -9.531 6.132 -1.456 1.00 67.62 104 PRO A CA 1
ATOM 806 C C . PRO A 1 104 ? -10.873 5.421 -1.270 1.00 67.62 104 PRO A C 1
ATOM 808 O O . PRO A 1 104 ? -10.926 4.206 -1.095 1.00 67.62 104 PRO A O 1
ATOM 811 N N . LEU A 1 105 ? -11.951 6.209 -1.257 1.00 62.28 105 LEU A N 1
ATOM 812 C CA . LEU A 1 105 ? -13.316 5.738 -0.996 1.00 62.28 105 LEU A CA 1
ATOM 813 C C . LEU A 1 105 ? -13.728 4.659 -2.014 1.00 62.28 105 LEU A C 1
ATOM 815 O O . LEU A 1 105 ? -14.222 3.594 -1.670 1.00 62.28 105 LEU A O 1
ATOM 819 N N . GLU A 1 106 ? -13.382 4.852 -3.285 1.00 57.44 106 GLU A N 1
ATOM 820 C CA . GLU A 1 106 ? -13.723 3.882 -4.332 1.00 57.44 106 GLU A CA 1
ATOM 821 C C . GLU A 1 106 ? -12.881 2.594 -4.263 1.00 57.44 106 GLU A C 1
ATOM 823 O O . GLU A 1 106 ? -13.323 1.544 -4.718 1.00 57.44 106 GLU A O 1
ATOM 828 N N . VAL A 1 107 ? -11.691 2.610 -3.648 1.00 55.88 107 VAL A N 1
ATOM 829 C CA . VAL A 1 107 ? -10.793 1.436 -3.639 1.00 55.88 107 VAL A CA 1
ATOM 830 C C . VAL A 1 107 ? -11.282 0.349 -2.700 1.00 55.88 107 VAL A C 1
ATOM 832 O O . VAL A 1 107 ? -10.969 -0.815 -2.916 1.00 55.88 107 VAL A O 1
ATOM 835 N N . TRP A 1 108 ? -12.053 0.670 -1.665 1.00 54.72 108 TRP A N 1
ATOM 836 C CA . TRP A 1 108 ? -12.407 -0.339 -0.672 1.00 54.72 108 TRP A CA 1
ATOM 837 C C . TRP A 1 108 ? -13.564 -1.250 -1.109 1.00 54.72 108 TRP A C 1
ATOM 839 O O . TRP A 1 108 ? -13.525 -2.451 -0.832 1.00 54.72 108 TRP A O 1
ATOM 849 N N . GLU A 1 109 ? -14.534 -0.733 -1.872 1.00 54.06 109 GLU A N 1
ATOM 850 C CA . GLU A 1 109 ? -15.487 -1.582 -2.603 1.00 54.06 109 GLU A CA 1
ATOM 851 C C . GLU A 1 109 ? -14.735 -2.485 -3.596 1.00 54.06 109 GLU A C 1
ATOM 853 O O . GLU A 1 109 ? -15.042 -3.670 -3.707 1.00 54.06 109 GLU A O 1
ATOM 858 N N . PHE A 1 110 ? -13.671 -1.972 -4.222 1.00 51.16 110 PHE A N 1
ATOM 859 C CA . PHE A 1 110 ? -12.794 -2.730 -5.115 1.00 51.16 110 PHE A CA 1
ATOM 860 C C . PHE A 1 110 ? -11.970 -3.816 -4.409 1.00 51.16 110 PHE A C 1
ATOM 862 O O . PHE A 1 110 ? -11.942 -4.938 -4.894 1.00 51.16 110 PHE A O 1
ATOM 869 N N . VAL A 1 111 ? -11.342 -3.544 -3.263 1.00 52.66 111 VAL A N 1
ATOM 870 C CA . VAL A 1 111 ? -10.541 -4.534 -2.514 1.00 52.66 111 VAL A CA 1
ATOM 871 C C . VAL A 1 111 ? -11.410 -5.701 -2.032 1.00 52.66 111 VAL A C 1
ATOM 873 O O . VAL A 1 111 ? -10.940 -6.831 -2.018 1.00 52.66 111 VAL A O 1
ATOM 876 N N . GLN A 1 112 ? -12.680 -5.453 -1.684 1.00 51.31 112 GLN A N 1
ATOM 877 C CA . GLN A 1 112 ? -13.622 -6.520 -1.316 1.00 51.31 112 GLN A CA 1
ATOM 878 C C . GLN A 1 112 ? -14.261 -7.220 -2.527 1.00 51.31 112 GLN A C 1
ATOM 880 O O . GLN A 1 112 ? -14.607 -8.393 -2.438 1.00 51.31 112 GLN A O 1
ATOM 885 N N . THR A 1 113 ? -14.439 -6.520 -3.652 1.00 46.41 113 THR A N 1
ATOM 886 C CA . THR A 1 113 ? -15.054 -7.079 -4.874 1.00 46.41 113 THR A CA 1
ATOM 887 C C . THR A 1 113 ? -14.051 -7.856 -5.727 1.00 46.41 113 THR A C 1
ATOM 889 O O . THR A 1 113 ? -14.412 -8.837 -6.370 1.00 46.41 113 THR A O 1
ATOM 892 N N . PHE A 1 114 ? -12.788 -7.433 -5.718 1.00 44.22 114 PHE A N 1
ATOM 893 C CA . PHE A 1 114 ? -11.665 -8.067 -6.401 1.00 44.22 114 PHE A CA 1
ATOM 894 C C . PHE A 1 114 ? -10.798 -8.836 -5.409 1.00 44.22 114 PHE A C 1
ATOM 896 O O . PHE A 1 114 ? -9.577 -8.859 -5.547 1.00 44.22 114 PHE A O 1
ATOM 903 N N . GLU A 1 115 ? -11.434 -9.563 -4.487 1.00 44.72 115 GLU A N 1
ATOM 904 C CA . GLU A 1 115 ? -10.876 -10.792 -3.908 1.00 44.72 115 GLU A CA 1
ATOM 905 C C . GLU A 1 115 ? -10.724 -11.838 -5.038 1.00 44.72 115 GLU A C 1
ATOM 907 O O . GLU A 1 115 ? -11.329 -12.902 -5.076 1.00 44.72 115 GLU A O 1
ATOM 912 N N . THR A 1 116 ? -9.984 -11.454 -6.072 1.00 43.84 116 THR A N 1
ATOM 913 C CA . THR A 1 116 ? -9.432 -12.335 -7.074 1.00 43.84 116 THR A CA 1
ATOM 914 C C . THR A 1 116 ? -8.064 -12.630 -6.500 1.00 43.84 116 THR A C 1
ATOM 916 O O . THR A 1 116 ? -7.292 -11.696 -6.287 1.00 43.84 116 THR A O 1
ATOM 919 N N . ASP A 1 117 ? -7.771 -13.896 -6.234 1.00 52.25 117 ASP A N 1
ATOM 920 C CA . ASP A 1 117 ? -6.510 -14.416 -5.684 1.00 52.25 117 ASP A CA 1
ATOM 921 C C . ASP A 1 117 ? -5.226 -14.023 -6.473 1.00 52.25 117 ASP A C 1
ATOM 923 O O . ASP A 1 117 ? -4.171 -14.619 -6.279 1.00 52.25 117 ASP A O 1
ATOM 927 N N . ALA A 1 118 ? -5.294 -13.055 -7.393 1.00 55.94 118 ALA A N 1
ATOM 928 C CA . ALA A 1 118 ? -4.249 -12.673 -8.332 1.00 55.94 118 ALA A CA 1
ATOM 929 C C . ALA A 1 118 ? -3.350 -11.516 -7.851 1.00 55.94 118 ALA A C 1
ATOM 931 O O . ALA A 1 118 ? -2.175 -11.495 -8.202 1.00 55.94 118 ALA A O 1
ATOM 932 N N . VAL A 1 119 ? -3.850 -10.557 -7.054 1.00 65.44 119 VAL A N 1
ATOM 933 C CA . VAL A 1 119 ? -3.064 -9.356 -6.694 1.00 65.44 119 VAL A CA 1
ATOM 934 C C . VAL A 1 119 ? -2.858 -9.246 -5.187 1.00 65.44 119 VAL A C 1
ATOM 936 O O . VAL A 1 119 ? -3.781 -8.951 -4.430 1.00 65.44 119 VAL A O 1
ATOM 939 N N . ASP A 1 120 ? -1.608 -9.417 -4.756 1.00 76.56 120 ASP A N 1
ATOM 940 C CA . ASP A 1 120 ? -1.180 -9.075 -3.401 1.00 76.56 120 ASP A CA 1
ATOM 941 C C . ASP A 1 120 ? -1.106 -7.543 -3.255 1.00 76.56 120 ASP A C 1
ATOM 943 O O . ASP A 1 120 ? -0.260 -6.865 -3.845 1.00 76.56 120 ASP A O 1
ATOM 947 N N . TRP A 1 121 ? -2.028 -6.985 -2.468 1.00 78.12 121 TRP A N 1
ATOM 948 C CA . TRP A 1 121 ? -2.140 -5.545 -2.245 1.00 78.12 121 TRP A CA 1
ATOM 949 C C . TRP A 1 121 ? -0.974 -4.952 -1.445 1.00 78.12 121 TRP A C 1
ATOM 951 O O . TRP A 1 121 ? -0.631 -3.789 -1.666 1.00 78.12 121 TRP A O 1
ATOM 961 N N . ASP A 1 122 ? -0.370 -5.704 -0.518 1.00 81.19 122 ASP A N 1
ATOM 962 C CA . ASP A 1 122 ? 0.812 -5.232 0.217 1.00 81.19 122 ASP A CA 1
ATOM 963 C C . ASP A 1 122 ? 1.977 -5.050 -0.764 1.00 81.19 122 ASP A C 1
ATOM 965 O O . ASP A 1 122 ? 2.615 -3.991 -0.791 1.00 81.19 122 ASP A O 1
ATOM 969 N N . ASP A 1 123 ? 2.182 -6.039 -1.635 1.00 82.06 123 ASP A N 1
ATOM 970 C CA . ASP A 1 123 ? 3.186 -5.987 -2.695 1.00 82.06 123 ASP A CA 1
ATOM 971 C C . ASP A 1 123 ? 2.906 -4.876 -3.708 1.00 82.06 123 ASP A C 1
ATOM 973 O O . ASP A 1 123 ? 3.827 -4.138 -4.074 1.00 82.06 123 ASP A O 1
ATOM 977 N N . LEU A 1 124 ? 1.651 -4.718 -4.142 1.00 83.12 124 LEU A N 1
ATOM 978 C CA . LEU A 1 124 ? 1.267 -3.677 -5.092 1.00 83.12 124 LEU A CA 1
ATOM 979 C C . LEU A 1 124 ? 1.579 -2.283 -4.541 1.00 83.12 124 LEU A C 1
ATOM 981 O O . LEU A 1 124 ? 2.262 -1.495 -5.195 1.00 83.12 124 LEU A O 1
ATOM 985 N N . PHE A 1 125 ? 1.111 -1.964 -3.334 1.00 83.12 125 PHE A N 1
ATOM 986 C CA . PHE A 1 125 ? 1.363 -0.648 -2.749 1.00 83.12 125 PHE A CA 1
ATOM 987 C C . PHE A 1 125 ? 2.851 -0.438 -2.451 1.00 83.12 125 PHE A C 1
ATOM 989 O O . PHE A 1 125 ? 3.356 0.652 -2.712 1.00 83.12 125 PHE A O 1
ATOM 996 N N . SER A 1 126 ? 3.579 -1.477 -2.023 1.00 83.50 126 SER A N 1
ATOM 997 C CA . SER A 1 126 ? 5.038 -1.412 -1.859 1.00 83.50 126 SER A CA 1
ATOM 998 C C . SER A 1 126 ? 5.767 -1.143 -3.182 1.00 83.50 126 SER A C 1
ATOM 1000 O O . SER A 1 126 ? 6.758 -0.414 -3.222 1.00 83.50 126 SER A O 1
ATOM 1002 N N . ILE A 1 127 ? 5.279 -1.693 -4.295 1.00 85.56 127 ILE A N 1
ATOM 1003 C CA . ILE A 1 127 ? 5.784 -1.389 -5.638 1.00 85.56 127 ILE A CA 1
ATOM 1004 C C . ILE A 1 127 ? 5.502 0.068 -6.001 1.00 85.56 127 ILE A C 1
ATOM 1006 O O . ILE A 1 127 ? 6.405 0.752 -6.481 1.00 85.56 127 ILE A O 1
ATOM 1010 N N . LEU A 1 128 ? 4.294 0.562 -5.731 1.00 83.75 128 LEU A N 1
ATOM 1011 C CA . LEU A 1 128 ? 3.901 1.939 -6.034 1.00 83.75 128 LEU A CA 1
ATOM 1012 C C . LEU A 1 128 ? 4.654 2.982 -5.190 1.00 83.75 128 LEU A C 1
ATOM 1014 O O . LEU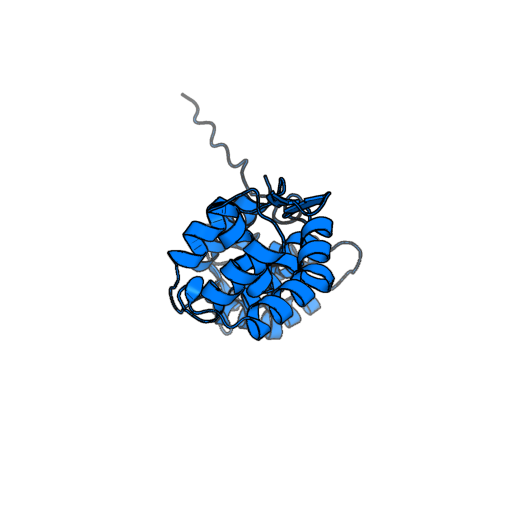 A 1 128 ? 4.810 4.118 -5.633 1.00 83.75 128 LEU A O 1
ATOM 1018 N N . GLU A 1 129 ? 5.203 2.618 -4.027 1.00 83.31 129 GLU A N 1
ATOM 1019 C CA . GLU A 1 129 ? 6.116 3.494 -3.272 1.00 83.31 129 GLU A CA 1
ATOM 1020 C C . GLU A 1 129 ? 7.374 3.893 -4.068 1.00 83.31 129 GLU A C 1
ATOM 1022 O O . GLU A 1 129 ? 8.005 4.914 -3.757 1.00 83.31 129 GLU A O 1
ATOM 1027 N N . SER A 1 130 ? 7.767 3.088 -5.062 1.00 83.94 130 SER A N 1
ATOM 1028 C CA . SER A 1 130 ? 8.888 3.370 -5.957 1.00 83.94 130 SER A CA 1
ATOM 1029 C C . SER A 1 130 ? 8.450 4.300 -7.083 1.00 83.94 130 SER A C 1
ATOM 1031 O O . SER A 1 130 ? 7.552 3.992 -7.864 1.00 83.94 130 SER A O 1
ATOM 1033 N N . GLU A 1 131 ? 9.124 5.440 -7.198 1.00 80.00 131 GLU A N 1
ATOM 1034 C CA . GLU A 1 131 ? 8.948 6.361 -8.323 1.00 80.00 131 GLU A CA 1
ATOM 1035 C C . GLU A 1 131 ? 9.253 5.679 -9.658 1.00 80.00 131 GLU A C 1
ATOM 1037 O O . GLU A 1 131 ? 8.428 5.743 -10.558 1.00 80.00 131 GLU A O 1
ATOM 1042 N N . ARG A 1 132 ? 10.331 4.887 -9.741 1.00 83.50 132 ARG A N 1
ATOM 1043 C CA . ARG A 1 132 ? 10.674 4.134 -10.959 1.00 83.50 132 ARG A CA 1
ATOM 1044 C C . ARG A 1 132 ? 9.574 3.164 -11.377 1.00 83.50 132 ARG A C 1
ATOM 1046 O O . ARG A 1 132 ? 9.241 3.096 -12.553 1.00 83.50 132 ARG A O 1
ATOM 1053 N N . CYS A 1 133 ? 8.980 2.433 -10.431 1.00 87.12 133 CYS A N 1
ATOM 1054 C CA . CYS A 1 133 ? 7.868 1.534 -10.748 1.00 87.12 133 CYS A CA 1
ATOM 1055 C C . CYS A 1 133 ? 6.645 2.309 -11.239 1.00 87.12 133 CYS A C 1
ATOM 1057 O O . CYS A 1 133 ? 5.999 1.878 -12.189 1.00 87.12 133 CYS A O 1
ATOM 1059 N N . ARG A 1 134 ? 6.347 3.467 -10.638 1.00 84.75 134 ARG A N 1
ATOM 1060 C CA . ARG A 1 134 ? 5.277 4.345 -11.121 1.00 84.75 134 ARG A CA 1
ATOM 1061 C C . ARG A 1 134 ? 5.563 4.843 -12.535 1.00 84.75 134 ARG A C 1
ATOM 1063 O O . ARG A 1 134 ? 4.662 4.764 -13.354 1.00 84.75 134 ARG A O 1
ATOM 1070 N N . THR A 1 135 ? 6.791 5.254 -12.849 1.00 85.50 135 THR A N 1
ATOM 1071 C CA . THR A 1 135 ? 7.192 5.668 -14.205 1.00 85.50 135 THR A CA 1
ATOM 1072 C C . THR A 1 135 ? 7.134 4.515 -15.215 1.00 85.50 135 THR A C 1
ATOM 1074 O O . THR A 1 135 ? 6.792 4.740 -16.372 1.00 85.50 135 THR A O 1
ATOM 1077 N N . ILE A 1 136 ? 7.422 3.271 -14.811 1.00 88.88 136 ILE A N 1
ATOM 1078 C CA . ILE A 1 136 ? 7.258 2.086 -15.674 1.00 88.88 136 ILE A CA 1
ATOM 1079 C C . ILE A 1 136 ? 5.782 1.856 -15.978 1.00 88.88 136 ILE A C 1
ATOM 1081 O O . ILE A 1 136 ? 5.388 1.808 -17.143 1.00 88.88 136 ILE A O 1
ATOM 1085 N N . LEU A 1 137 ? 4.967 1.730 -14.929 1.00 87.38 137 LEU A N 1
ATOM 1086 C CA . LEU A 1 137 ? 3.544 1.443 -15.071 1.00 87.38 137 LEU A CA 1
ATOM 1087 C C . LEU A 1 137 ? 2.877 2.568 -15.873 1.00 87.38 137 LEU A C 1
ATOM 1089 O O . LEU A 1 137 ? 2.179 2.273 -16.833 1.00 87.38 137 LEU A O 1
ATOM 1093 N N . SER A 1 138 ? 3.207 3.824 -15.554 1.00 83.00 138 SER A N 1
ATOM 1094 C CA . SER A 1 138 ? 3.538 4.888 -16.493 1.00 83.00 138 SER A CA 1
ATOM 1095 C C . SER A 1 138 ? 3.033 4.935 -17.932 1.00 83.00 138 SER A C 1
ATOM 1097 O O . SER A 1 138 ? 1.889 4.748 -18.355 1.00 83.00 138 SER A O 1
ATOM 1099 N N . THR A 1 139 ? 4.047 5.254 -18.715 1.00 87.81 139 THR A N 1
ATOM 1100 C CA . THR A 1 139 ? 4.503 4.536 -19.888 1.00 87.81 139 THR A CA 1
ATOM 1101 C C . THR A 1 139 ? 3.644 3.338 -20.302 1.00 87.81 139 THR A C 1
ATOM 1103 O O . THR A 1 139 ? 3.026 3.429 -21.360 1.00 87.81 139 THR A O 1
ATOM 1106 N N . LEU A 1 140 ? 3.546 2.249 -19.523 1.00 87.50 140 LEU A N 1
ATOM 1107 C CA . LEU A 1 140 ? 2.801 1.054 -19.951 1.00 87.50 140 LEU A CA 1
ATOM 1108 C C . LEU A 1 140 ? 1.285 1.276 -20.083 1.00 87.50 140 LEU A C 1
ATOM 1110 O O . LEU A 1 140 ? 0.723 0.857 -21.090 1.00 87.50 140 LEU A O 1
ATOM 1114 N N . ALA A 1 141 ? 0.614 1.966 -19.155 1.00 83.44 141 ALA A N 1
ATOM 1115 C CA . ALA A 1 141 ? -0.825 2.247 -19.298 1.00 83.44 141 ALA A CA 1
ATOM 1116 C C . ALA A 1 141 ? -1.121 3.232 -20.431 1.00 83.44 141 ALA A C 1
ATOM 1118 O O . ALA A 1 141 ? -2.210 3.240 -21.001 1.00 83.44 141 ALA A O 1
ATOM 1119 N N . SER A 1 142 ? -0.143 4.073 -20.771 1.00 82.62 142 SER A N 1
ATOM 1120 C CA . SER A 1 142 ? -0.253 5.003 -21.896 1.00 82.62 142 SER A CA 1
ATOM 1121 C C . SER A 1 142 ? 0.072 4.351 -23.246 1.00 82.62 142 SER A C 1
ATOM 1123 O O . SER A 1 142 ? -0.220 4.936 -24.298 1.00 82.62 142 SER A O 1
ATOM 1125 N N . ALA A 1 143 ? 0.679 3.161 -23.243 1.00 83.44 143 ALA A N 1
ATOM 1126 C CA . ALA A 1 143 ? 1.114 2.473 -24.445 1.00 83.44 143 ALA A CA 1
ATOM 1127 C C . ALA A 1 143 ? -0.018 1.652 -25.068 1.00 83.44 143 ALA A C 1
ATOM 1129 O O . ALA A 1 143 ? -0.676 0.842 -24.428 1.00 83.44 143 ALA A O 1
ATOM 1130 N N . ALA A 1 144 ? -0.224 1.845 -26.371 1.00 75.94 144 ALA A N 1
ATOM 1131 C CA . ALA A 1 144 ? -1.191 1.064 -27.145 1.00 75.94 144 ALA A CA 1
ATOM 1132 C C . ALA A 1 144 ? -0.608 -0.266 -27.660 1.00 75.94 144 ALA A C 1
ATOM 1134 O O . ALA A 1 144 ? -1.324 -1.070 -28.255 1.00 75.94 144 ALA A O 1
ATOM 1135 N N . THR A 1 145 ? 0.701 -0.463 -27.503 1.00 84.56 145 THR A N 1
ATOM 1136 C CA . THR A 1 145 ? 1.465 -1.593 -28.032 1.00 84.56 145 THR A CA 1
ATOM 1137 C C . THR A 1 145 ? 2.546 -2.003 -27.036 1.00 84.56 145 THR A C 1
ATOM 1139 O O . THR A 1 145 ? 2.903 -1.196 -26.177 1.00 84.56 145 THR A O 1
ATOM 1142 N N . PRO A 1 146 ? 3.101 -3.221 -27.162 1.00 90.81 146 PRO A N 1
ATOM 1143 C CA . PRO A 1 146 ? 4.257 -3.630 -26.373 1.00 90.81 146 PRO A CA 1
ATOM 1144 C C . PRO A 1 146 ? 5.427 -2.655 -26.554 1.00 90.81 146 PRO A C 1
ATOM 1146 O O . PRO A 1 146 ? 5.591 -2.088 -27.639 1.00 90.81 146 PRO A O 1
ATOM 1149 N N . ILE A 1 147 ? 6.210 -2.461 -25.495 1.00 93.50 147 ILE A N 1
ATOM 1150 C CA . ILE A 1 147 ? 7.319 -1.502 -25.437 1.00 93.50 147 ILE A CA 1
ATOM 1151 C C . ILE A 1 147 ? 8.641 -2.262 -25.406 1.00 93.50 147 ILE A C 1
ATOM 1153 O O . ILE A 1 147 ? 8.767 -3.273 -24.714 1.00 93.50 147 ILE A O 1
ATOM 1157 N N . ASP A 1 148 ? 9.633 -1.768 -26.139 1.00 94.25 148 ASP A N 1
ATOM 1158 C CA . ASP A 1 148 ? 10.997 -2.283 -26.072 1.00 94.25 148 ASP A CA 1
ATOM 1159 C C . ASP A 1 148 ? 11.645 -1.949 -24.714 1.00 94.25 148 ASP A C 1
ATOM 1161 O O . ASP A 1 148 ? 11.506 -0.840 -24.193 1.00 94.25 148 ASP A O 1
ATOM 1165 N N . ARG A 1 149 ? 12.359 -2.904 -24.108 1.00 94.50 149 ARG A N 1
ATOM 1166 C CA . ARG A 1 149 ? 12.980 -2.725 -22.786 1.00 94.50 149 ARG A CA 1
ATOM 1167 C C . ARG A 1 149 ? 13.986 -1.573 -22.775 1.00 94.50 149 ARG A C 1
ATOM 1169 O O . ARG A 1 149 ? 14.053 -0.868 -21.771 1.00 94.50 149 ARG A O 1
ATOM 1176 N N . THR A 1 150 ? 14.755 -1.370 -23.842 1.00 92.12 150 THR A N 1
ATOM 1177 C CA . THR A 1 150 ? 15.731 -0.275 -23.930 1.00 92.12 150 THR A CA 1
ATOM 1178 C C . THR A 1 150 ? 15.019 1.073 -24.068 1.00 92.12 150 THR A C 1
ATOM 1180 O O . THR A 1 150 ? 15.429 2.050 -23.438 1.00 92.12 150 THR A O 1
ATOM 1183 N N . GLU A 1 151 ? 13.911 1.135 -24.816 1.00 91.62 151 GLU A N 1
ATOM 1184 C CA . GLU A 1 151 ? 13.046 2.326 -24.856 1.00 91.62 151 GLU A CA 1
ATOM 1185 C C . GLU A 1 151 ? 12.483 2.647 -23.463 1.00 91.62 151 GLU A C 1
ATOM 1187 O O . GLU A 1 151 ? 12.606 3.777 -22.986 1.00 91.62 151 GLU A O 1
ATOM 1192 N N . LEU A 1 152 ? 11.956 1.637 -22.767 1.00 90.88 152 LEU A N 1
ATOM 1193 C CA . LEU A 1 152 ? 11.447 1.776 -21.404 1.00 90.88 152 LEU A CA 1
ATOM 1194 C C . LEU A 1 152 ? 12.545 2.219 -20.422 1.00 90.88 152 LEU A C 1
ATOM 1196 O O . LEU A 1 152 ? 12.304 3.094 -19.589 1.00 90.88 152 LEU A O 1
ATOM 1200 N N . ALA A 1 153 ? 13.759 1.669 -20.534 1.00 91.06 153 ALA A N 1
ATOM 1201 C CA . ALA A 1 153 ? 14.909 2.059 -19.718 1.00 91.06 153 ALA A CA 1
ATOM 1202 C C . ALA A 1 153 ? 15.253 3.542 -19.898 1.00 91.06 153 ALA A C 1
ATOM 1204 O O . ALA A 1 153 ? 15.493 4.242 -18.914 1.00 91.06 153 ALA A O 1
ATOM 1205 N N . ALA A 1 154 ? 15.226 4.042 -21.136 1.00 88.56 154 ALA A N 1
ATOM 1206 C CA . ALA A 1 154 ? 15.477 5.448 -21.426 1.00 88.56 154 ALA A CA 1
ATOM 1207 C C . ALA A 1 154 ? 14.414 6.362 -20.796 1.00 88.56 154 ALA A C 1
ATOM 1209 O O . ALA A 1 154 ? 14.760 7.384 -20.197 1.00 88.56 154 ALA A O 1
ATOM 1210 N N . THR A 1 155 ? 13.135 5.980 -20.871 1.00 87.75 155 THR A N 1
ATOM 1211 C CA . THR A 1 155 ? 12.045 6.720 -20.222 1.00 87.75 155 THR A CA 1
ATOM 1212 C C . THR A 1 155 ? 12.227 6.764 -18.705 1.00 87.75 155 THR A C 1
ATOM 1214 O O . THR A 1 155 ? 12.207 7.847 -18.121 1.00 87.75 155 THR A O 1
ATOM 1217 N N . VAL A 1 156 ? 12.484 5.620 -18.066 1.00 86.69 156 VAL A N 1
ATOM 1218 C CA . VAL A 1 156 ? 12.650 5.528 -16.604 1.00 86.69 156 VAL A CA 1
ATOM 1219 C C . VAL A 1 156 ? 13.879 6.300 -16.121 1.00 86.69 156 VAL A C 1
ATOM 1221 O O . VAL A 1 156 ? 13.791 7.030 -15.134 1.00 86.69 156 VAL A O 1
ATOM 1224 N N . ALA A 1 157 ? 15.005 6.202 -16.832 1.00 84.75 157 ALA A N 1
ATOM 1225 C CA . ALA A 1 157 ? 16.219 6.951 -16.510 1.00 84.75 157 ALA A CA 1
ATOM 1226 C C . ALA A 1 157 ? 16.008 8.472 -16.617 1.00 84.75 157 ALA A C 1
ATOM 1228 O O . ALA A 1 157 ? 16.595 9.235 -15.854 1.00 84.75 157 ALA A O 1
ATOM 1229 N N . SER A 1 158 ? 15.146 8.924 -17.537 1.00 80.94 158 SER A N 1
ATOM 1230 C CA . SER A 1 158 ? 14.849 10.350 -17.724 1.00 80.94 158 SER A CA 1
ATOM 1231 C C . SER A 1 158 ? 13.919 10.955 -16.663 1.00 80.94 158 SER A C 1
ATOM 1233 O O . SER A 1 158 ? 13.951 12.169 -16.465 1.00 80.94 158 SER A O 1
ATOM 1235 N N . GLY A 1 159 ? 13.109 10.130 -15.988 1.00 66.88 159 GLY A N 1
ATOM 1236 C CA . GLY A 1 159 ? 12.148 10.571 -14.969 1.00 66.88 159 GLY A CA 1
ATOM 1237 C C . GLY A 1 159 ? 12.738 10.742 -13.564 1.00 66.88 159 GLY A C 1
ATOM 1238 O O . GLY A 1 159 ? 12.160 11.442 -12.740 1.00 66.88 159 GLY A O 1
ATOM 1239 N N . ALA A 1 160 ? 13.898 10.145 -13.270 1.00 59.81 160 ALA A N 1
ATOM 1240 C CA . ALA A 1 160 ? 14.478 10.182 -11.929 1.00 59.81 160 ALA A CA 1
ATOM 1241 C C . ALA A 1 160 ? 15.089 11.562 -11.591 1.00 59.81 160 ALA A C 1
ATOM 1243 O O . ALA A 1 160 ? 15.954 12.057 -12.323 1.00 59.81 160 ALA A O 1
ATOM 1244 N N . PRO A 1 161 ? 14.731 12.190 -10.454 1.00 56.91 161 PRO A N 1
ATOM 1245 C CA . PRO A 1 161 ? 15.410 13.399 -10.017 1.00 56.91 161 PRO A CA 1
ATOM 1246 C C . PRO A 1 161 ? 16.819 13.083 -9.484 1.00 56.91 161 PRO A C 1
ATOM 1248 O O . PRO A 1 161 ? 17.001 12.317 -8.543 1.00 56.91 161 PRO A O 1
ATOM 1251 N N . PHE A 1 162 ? 17.817 13.762 -10.057 1.00 50.81 162 PHE A N 1
ATOM 1252 C CA . PHE A 1 162 ? 19.190 13.952 -9.558 1.00 50.81 162 PHE A CA 1
ATOM 1253 C C . PHE A 1 162 ? 20.129 12.742 -9.387 1.00 50.81 162 PHE A C 1
ATOM 1255 O O . PHE A 1 162 ? 21.322 12.989 -9.197 1.00 50.81 162 PHE A O 1
ATOM 1262 N N . ASP A 1 163 ? 19.680 11.491 -9.519 1.00 54.22 163 ASP A N 1
ATOM 1263 C CA . ASP A 1 163 ? 20.586 10.334 -9.604 1.00 54.22 163 ASP A CA 1
ATOM 1264 C C . ASP A 1 163 ? 20.675 9.844 -11.053 1.00 54.22 163 ASP A C 1
ATOM 1266 O O . ASP A 1 163 ? 19.738 9.261 -11.595 1.00 54.22 163 ASP A O 1
ATOM 1270 N N . ALA A 1 164 ? 21.793 10.159 -11.709 1.00 54.81 164 ALA A N 1
ATOM 1271 C CA . ALA A 1 164 ? 22.047 9.849 -13.110 1.00 54.81 164 ALA A CA 1
ATOM 1272 C C . ALA A 1 164 ? 22.406 8.366 -13.276 1.00 54.81 164 ALA A C 1
ATOM 1274 O O . ALA A 1 164 ? 23.524 8.034 -13.668 1.00 54.81 164 ALA A O 1
ATOM 1275 N N . THR A 1 165 ? 21.472 7.469 -12.960 1.00 64.69 165 THR A N 1
ATOM 1276 C CA . THR A 1 165 ? 21.574 6.082 -13.413 1.00 64.69 165 THR A CA 1
ATOM 1277 C C . THR A 1 165 ? 21.584 6.107 -14.936 1.00 64.69 165 THR A C 1
ATOM 1279 O O . THR A 1 165 ? 20.719 6.715 -15.573 1.00 64.69 165 THR A O 1
ATOM 1282 N N . THR A 1 166 ? 22.605 5.506 -15.534 1.00 82.38 166 THR A N 1
ATOM 1283 C CA . THR A 1 166 ? 22.688 5.415 -16.992 1.00 82.38 166 THR A CA 1
ATOM 1284 C C . THR A 1 166 ? 21.534 4.569 -17.531 1.00 82.38 166 THR A C 1
ATOM 1286 O O . THR A 1 166 ? 20.945 3.753 -16.815 1.00 82.38 166 THR A O 1
ATOM 1289 N N . VAL A 1 167 ? 21.200 4.750 -18.810 1.00 85.19 167 VAL A N 1
ATOM 1290 C CA . VAL A 1 167 ? 20.210 3.890 -19.478 1.00 85.19 167 VAL A CA 1
ATOM 1291 C C . VAL A 1 167 ? 20.625 2.420 -19.360 1.00 85.19 167 VAL A C 1
ATOM 1293 O O . VAL A 1 167 ? 19.785 1.591 -19.035 1.00 85.19 167 VAL A O 1
ATOM 1296 N N . ASP A 1 168 ? 21.921 2.124 -19.492 1.00 86.50 168 ASP A N 1
ATOM 1297 C CA . ASP A 1 168 ? 22.470 0.768 -19.375 1.00 86.50 168 ASP A CA 1
ATOM 1298 C C . ASP A 1 168 ? 22.261 0.163 -17.975 1.00 86.50 168 ASP A C 1
ATOM 1300 O O . ASP A 1 168 ? 21.807 -0.972 -17.842 1.00 86.50 168 ASP A O 1
ATOM 1304 N N . GLU A 1 169 ? 22.548 0.915 -16.908 1.00 87.38 169 GLU A N 1
ATOM 1305 C CA . GLU A 1 169 ? 22.303 0.462 -15.529 1.00 87.38 169 GLU A CA 1
ATOM 1306 C C . GLU A 1 169 ? 20.808 0.261 -15.254 1.00 87.38 169 GLU A C 1
ATOM 1308 O O . GLU A 1 169 ? 20.419 -0.722 -14.620 1.00 87.38 169 GLU A O 1
ATOM 1313 N N . THR A 1 170 ? 19.968 1.161 -15.773 1.00 88.00 170 THR A N 1
ATOM 1314 C CA . THR A 1 170 ? 18.507 1.052 -15.669 1.00 88.00 170 THR A CA 1
ATOM 1315 C C . THR A 1 170 ? 18.010 -0.182 -16.413 1.00 88.00 170 THR A C 1
ATOM 1317 O O . THR A 1 170 ? 17.155 -0.902 -15.910 1.00 88.00 170 THR A O 1
ATOM 1320 N N . GLU A 1 171 ? 18.565 -0.480 -17.586 1.00 89.44 171 GLU A N 1
ATOM 1321 C CA . GLU A 1 171 ? 18.198 -1.656 -18.367 1.00 89.44 171 GLU A CA 1
ATOM 1322 C C . GLU A 1 171 ? 18.545 -2.961 -17.632 1.00 89.44 171 GLU A C 1
ATOM 1324 O O . GLU A 1 171 ? 17.726 -3.884 -17.590 1.00 89.44 171 GLU A O 1
ATOM 1329 N N . VAL A 1 172 ? 19.715 -3.021 -16.987 1.00 91.94 172 VAL A N 1
ATOM 1330 C CA . VAL A 1 172 ? 20.115 -4.150 -16.129 1.00 91.94 172 VAL A CA 1
ATOM 1331 C C . VAL A 1 172 ? 19.149 -4.305 -14.948 1.00 91.94 172 VAL A C 1
ATOM 1333 O O . VAL A 1 172 ? 18.717 -5.422 -14.650 1.00 91.94 172 VAL A O 1
ATOM 1336 N N . GLU A 1 173 ? 18.772 -3.200 -14.296 1.00 90.38 173 GLU A N 1
ATOM 1337 C CA . GLU A 1 173 ? 17.799 -3.195 -13.194 1.00 90.38 173 GLU A CA 1
ATOM 1338 C C . GLU A 1 173 ? 16.406 -3.655 -13.658 1.00 90.38 173 GLU A C 1
ATOM 1340 O O . GLU A 1 173 ? 15.763 -4.467 -12.983 1.00 90.38 173 GLU A O 1
ATOM 1345 N N . LEU A 1 174 ? 15.947 -3.192 -14.825 1.00 91.50 174 LEU A N 1
ATOM 1346 C CA . LEU A 1 174 ? 14.684 -3.615 -15.427 1.00 91.50 174 LEU A CA 1
ATOM 1347 C C . LEU A 1 174 ? 14.683 -5.119 -15.690 1.00 91.50 174 LEU A C 1
ATOM 1349 O O . LEU A 1 174 ? 13.760 -5.808 -15.261 1.00 91.50 174 LEU A O 1
ATOM 1353 N N . HIS A 1 175 ? 15.721 -5.630 -16.350 1.00 93.38 175 HIS A N 1
ATOM 1354 C CA . HIS A 1 175 ? 15.789 -7.028 -16.765 1.00 93.38 175 HIS A CA 1
ATOM 1355 C C . HIS A 1 175 ? 15.867 -8.002 -15.581 1.00 93.38 175 HIS A C 1
ATOM 1357 O O . HIS A 1 175 ? 15.183 -9.023 -15.581 1.00 93.38 175 HIS A O 1
ATOM 1363 N N . HIS A 1 176 ? 16.684 -7.700 -14.568 1.00 91.38 176 HIS A N 1
ATOM 1364 C CA . HIS A 1 176 ? 16.951 -8.637 -13.470 1.00 91.38 176 HIS A CA 1
ATOM 1365 C C . HIS A 1 176 ? 16.141 -8.379 -12.197 1.00 91.38 176 HIS A C 1
ATOM 1367 O O . HIS A 1 176 ? 16.136 -9.227 -11.304 1.00 91.38 176 HIS A O 1
ATOM 1373 N N . GLY A 1 177 ? 15.486 -7.224 -12.085 1.00 89.56 177 GLY A N 1
ATOM 1374 C CA . GLY A 1 177 ? 14.806 -6.804 -10.864 1.00 89.56 177 GLY A CA 1
ATOM 1375 C C . GLY A 1 177 ? 13.364 -6.390 -11.105 1.00 89.56 177 GLY A C 1
ATOM 1376 O O . GLY A 1 177 ? 12.438 -7.087 -10.690 1.00 89.56 177 GLY A O 1
ATOM 1377 N N . LEU A 1 178 ? 13.170 -5.232 -11.737 1.00 88.62 178 LEU A N 1
ATOM 1378 C CA . LEU A 1 178 ? 11.866 -4.566 -11.749 1.00 88.62 178 LEU A CA 1
ATOM 1379 C C . LEU A 1 178 ? 10.838 -5.297 -12.617 1.00 88.62 178 LEU A C 1
ATOM 1381 O O . LEU A 1 178 ? 9.735 -5.536 -12.134 1.00 88.62 178 LEU A O 1
ATOM 1385 N N . LEU A 1 179 ? 11.182 -5.702 -13.845 1.00 92.69 179 LEU A N 1
ATOM 1386 C CA . LEU A 1 179 ? 10.225 -6.376 -14.731 1.00 92.69 179 LEU A CA 1
ATOM 1387 C C . LEU A 1 179 ? 9.801 -7.749 -14.187 1.00 92.69 179 LEU A C 1
ATOM 1389 O O . LEU A 1 179 ? 8.595 -7.949 -14.049 1.00 92.69 179 LEU A O 1
ATOM 1393 N N . PRO A 1 180 ? 10.717 -8.640 -13.743 1.00 91.44 180 PRO A N 1
ATOM 1394 C CA . PRO A 1 180 ? 10.307 -9.896 -13.109 1.00 91.44 180 PRO A CA 1
ATOM 1395 C C . PRO A 1 180 ? 9.453 -9.691 -11.849 1.00 91.44 180 PRO A C 1
ATOM 1397 O O . PRO A 1 180 ? 8.536 -10.463 -11.571 1.00 91.44 180 PRO A O 1
ATOM 1400 N N . LYS A 1 181 ? 9.729 -8.638 -11.063 1.00 88.69 181 LYS A N 1
ATOM 1401 C CA . LYS A 1 181 ? 8.934 -8.318 -9.868 1.00 88.69 181 LYS A CA 1
ATOM 1402 C C . LYS A 1 181 ? 7.506 -7.894 -10.225 1.00 88.69 181 LYS A C 1
ATOM 1404 O O . LYS A 1 181 ? 6.588 -8.281 -9.507 1.00 88.69 181 LYS A O 1
ATOM 1409 N N . LEU A 1 182 ? 7.338 -7.086 -11.272 1.00 89.50 182 LEU A N 1
ATOM 1410 C CA . LEU A 1 182 ? 6.039 -6.593 -11.743 1.00 89.50 182 LEU A CA 1
ATOM 1411 C C . LEU A 1 182 ? 5.229 -7.688 -12.450 1.00 89.50 182 LEU A C 1
ATOM 1413 O O . LEU A 1 182 ? 4.013 -7.740 -12.290 1.00 89.50 182 LEU A O 1
ATOM 1417 N N . GLU A 1 183 ? 5.899 -8.583 -13.175 1.00 89.25 183 GLU A N 1
ATOM 1418 C CA . GLU A 1 183 ? 5.276 -9.748 -13.810 1.00 89.25 183 GLU A CA 1
ATOM 1419 C C . GLU A 1 183 ? 4.694 -10.722 -12.781 1.00 89.25 183 GLU A C 1
ATOM 1421 O O . GLU A 1 183 ? 3.589 -11.215 -12.951 1.00 89.25 183 GLU A O 1
ATOM 1426 N N . ARG A 1 184 ? 5.382 -10.936 -11.652 1.00 86.25 184 ARG A N 1
ATOM 1427 C CA . ARG A 1 184 ? 4.906 -11.818 -10.570 1.00 86.25 184 ARG A CA 1
ATOM 1428 C C . ARG A 1 184 ? 3.551 -11.407 -9.976 1.00 86.25 184 ARG A C 1
ATOM 1430 O O . ARG A 1 184 ? 2.893 -12.244 -9.369 1.00 86.25 184 ARG A O 1
ATOM 1437 N N . ILE A 1 185 ? 3.179 -10.133 -10.085 1.00 82.56 185 ILE A N 1
ATOM 1438 C CA . ILE A 1 185 ? 1.888 -9.614 -9.608 1.00 82.56 185 ILE A CA 1
ATOM 1439 C C . ILE A 1 185 ? 0.951 -9.246 -10.769 1.00 82.56 185 ILE A C 1
ATOM 1441 O O . ILE A 1 185 ? 0.080 -8.393 -10.610 1.00 82.56 185 ILE A O 1
ATOM 1445 N N . ASP A 1 186 ? 1.172 -9.853 -11.940 1.00 84.56 186 ASP A N 1
ATOM 1446 C CA . ASP A 1 186 ? 0.340 -9.750 -13.144 1.00 84.56 186 ASP A CA 1
ATOM 1447 C C . ASP A 1 186 ? 0.090 -8.308 -13.631 1.00 84.56 186 ASP A C 1
ATOM 1449 O O . ASP A 1 186 ? -0.924 -8.003 -14.264 1.00 84.56 186 ASP A O 1
ATOM 1453 N N . LEU A 1 187 ? 1.028 -7.389 -13.367 1.00 85.44 187 LEU A N 1
ATOM 1454 C CA . LEU A 1 187 ? 0.944 -6.018 -13.884 1.00 85.44 187 LEU A CA 1
ATOM 1455 C C . LEU A 1 187 ? 1.470 -5.897 -15.315 1.00 85.44 187 LEU A C 1
ATOM 1457 O O . LEU A 1 187 ? 1.111 -4.974 -16.034 1.00 85.44 187 LEU A O 1
ATOM 1461 N N . LEU A 1 188 ? 2.330 -6.808 -15.748 1.00 90.38 188 LEU A N 1
ATOM 1462 C CA . LEU A 1 188 ? 2.872 -6.839 -17.101 1.00 90.38 188 LEU A CA 1
ATOM 1463 C C . LEU A 1 188 ? 3.268 -8.268 -17.457 1.00 90.38 188 LEU A C 1
ATOM 1465 O O . LEU A 1 188 ? 3.401 -9.104 -16.570 1.00 90.38 188 LEU A O 1
ATOM 1469 N N . ALA A 1 189 ? 3.510 -8.524 -18.738 1.00 90.75 189 ALA A N 1
ATOM 1470 C CA . ALA A 1 189 ? 4.207 -9.726 -19.187 1.00 90.75 189 ALA A CA 1
ATOM 1471 C C . ALA A 1 189 ? 5.537 -9.322 -19.823 1.00 90.75 189 ALA A C 1
ATOM 1473 O O . ALA A 1 189 ? 5.585 -8.385 -20.630 1.00 90.75 189 ALA A O 1
ATOM 1474 N N . TYR A 1 190 ? 6.619 -10.002 -19.450 1.00 94.25 190 TYR A N 1
ATOM 1475 C CA . TYR A 1 190 ? 7.962 -9.643 -19.874 1.00 94.25 190 TYR A CA 1
ATOM 1476 C C . TYR A 1 190 ? 8.627 -10.766 -20.674 1.00 94.25 190 TYR A C 1
ATOM 1478 O O . TYR A 1 190 ? 9.017 -11.801 -20.140 1.00 94.25 190 TYR A O 1
ATOM 1486 N N . ASP A 1 191 ? 8.825 -10.529 -21.972 1.00 93.75 191 ASP A N 1
ATOM 1487 C CA . ASP A 1 191 ? 9.614 -11.416 -22.820 1.00 93.75 191 ASP A CA 1
ATOM 1488 C C . ASP A 1 191 ? 11.100 -11.060 -22.682 1.00 93.75 191 ASP A C 1
ATOM 1490 O O . ASP A 1 191 ? 11.598 -10.089 -23.267 1.00 93.75 191 ASP A O 1
ATOM 1494 N N . SER A 1 192 ? 11.821 -11.843 -21.877 1.00 91.62 192 SER A N 1
ATOM 1495 C CA . SER A 1 192 ? 13.254 -11.652 -21.654 1.00 91.62 192 SER A CA 1
ATOM 1496 C C . SER A 1 192 ? 14.106 -11.900 -22.895 1.00 91.62 192 SER A C 1
ATOM 1498 O O . SER A 1 192 ? 15.162 -11.277 -23.024 1.00 91.62 192 SER A O 1
ATOM 1500 N N . ASP A 1 193 ? 13.655 -12.788 -23.784 1.00 90.38 193 ASP A N 1
ATOM 1501 C CA . ASP A 1 193 ? 14.391 -13.198 -24.979 1.00 90.38 193 ASP A CA 1
ATOM 1502 C C . ASP A 1 193 ? 14.230 -12.161 -26.094 1.00 90.38 193 ASP A C 1
ATOM 1504 O O . ASP A 1 193 ? 15.204 -11.801 -26.757 1.00 90.38 193 ASP A O 1
ATOM 1508 N N . ALA A 1 194 ? 13.011 -11.643 -26.276 1.00 92.00 194 ALA A N 1
ATOM 1509 C CA . ALA A 1 194 ? 12.718 -10.575 -27.228 1.00 92.00 194 ALA A CA 1
ATOM 1510 C C . ALA A 1 194 ? 13.059 -9.177 -26.688 1.00 92.00 194 ALA A C 1
ATOM 1512 O O . ALA A 1 194 ? 13.212 -8.248 -27.475 1.00 92.00 194 ALA A O 1
ATOM 1513 N N . GLY A 1 195 ? 13.174 -9.016 -25.366 1.00 93.06 195 GLY A N 1
ATOM 1514 C CA . GLY A 1 195 ? 13.380 -7.716 -24.729 1.00 93.06 195 GLY A CA 1
ATOM 1515 C C . GLY A 1 195 ? 12.139 -6.825 -24.783 1.00 93.06 195 GLY A C 1
ATOM 1516 O O . GLY A 1 195 ? 12.274 -5.608 -24.847 1.00 93.06 195 GLY A O 1
ATOM 1517 N N . VAL A 1 196 ? 10.940 -7.411 -24.764 1.00 95.12 196 VAL A N 1
ATOM 1518 C CA . VAL A 1 196 ? 9.674 -6.690 -24.960 1.00 95.12 196 VAL A CA 1
ATOM 1519 C C . VAL A 1 196 ? 8.795 -6.798 -23.719 1.00 95.12 196 VAL A C 1
ATOM 1521 O O . VAL A 1 196 ? 8.656 -7.864 -23.122 1.00 95.12 196 VAL A O 1
ATOM 1524 N N . VAL A 1 197 ? 8.181 -5.680 -23.337 1.00 94.75 197 VAL A N 1
ATOM 1525 C CA . VAL A 1 197 ? 7.265 -5.574 -22.200 1.00 94.75 197 VAL A CA 1
ATOM 1526 C C . VAL A 1 197 ? 5.848 -5.344 -22.713 1.00 94.75 197 VAL A C 1
ATOM 1528 O O . VAL A 1 197 ? 5.581 -4.388 -23.443 1.00 94.75 197 VAL A O 1
ATOM 1531 N N . HIS A 1 198 ? 4.929 -6.216 -22.317 1.00 91.62 198 HIS A N 1
ATOM 1532 C CA . HIS A 1 198 ? 3.518 -6.146 -22.670 1.00 91.62 198 HIS A CA 1
ATOM 1533 C C . HIS A 1 198 ? 2.711 -5.620 -21.477 1.00 91.62 198 HIS A C 1
ATOM 1535 O O . HIS A 1 198 ? 2.850 -6.168 -20.380 1.00 91.62 198 HIS A O 1
ATOM 1541 N N . PRO A 1 199 ? 1.850 -4.600 -21.657 1.00 85.50 199 PRO A N 1
ATOM 1542 C CA . PRO A 1 199 ? 0.895 -4.242 -20.618 1.00 85.50 199 PRO A CA 1
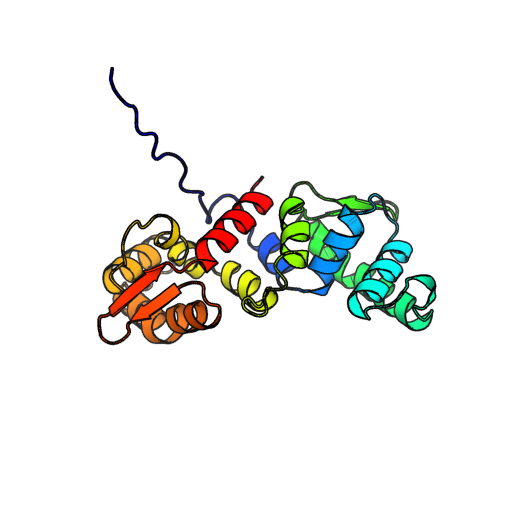ATOM 1543 C C . PRO A 1 199 ? -0.072 -5.411 -20.383 1.00 85.50 199 PRO A C 1
ATOM 1545 O O . PRO A 1 199 ? -0.518 -6.048 -21.340 1.00 85.50 199 PRO A O 1
ATOM 1548 N N . ALA A 1 200 ? -0.377 -5.693 -19.118 1.00 84.31 200 ALA A N 1
ATOM 1549 C CA . ALA A 1 200 ? -1.372 -6.685 -18.719 1.00 84.31 200 ALA A CA 1
ATOM 1550 C C . ALA A 1 200 ? -2.623 -6.004 -18.142 1.00 84.31 200 ALA A C 1
ATOM 1552 O O . ALA A 1 200 ? -2.585 -4.831 -17.766 1.00 84.31 200 ALA A O 1
ATOM 1553 N N . ASP A 1 201 ? -3.714 -6.760 -18.012 1.00 75.75 201 ASP A N 1
ATOM 1554 C CA . ASP A 1 201 ? -5.001 -6.270 -17.491 1.00 75.75 201 ASP A CA 1
ATOM 1555 C C . ASP A 1 201 ? -4.881 -5.674 -16.071 1.00 75.75 201 ASP A C 1
ATOM 1557 O O . ASP A 1 201 ? -5.638 -4.777 -15.690 1.00 75.75 201 ASP A O 1
ATOM 1561 N N . GLY A 1 202 ? -3.886 -6.113 -15.287 1.00 72.44 202 GLY A N 1
ATOM 1562 C CA . GLY A 1 202 ? -3.597 -5.585 -13.952 1.00 72.44 202 GLY A CA 1
ATOM 1563 C C . GLY A 1 202 ? -3.289 -4.082 -13.925 1.00 72.44 202 GLY A C 1
ATOM 1564 O O . GLY A 1 202 ? -3.595 -3.414 -12.934 1.00 72.44 202 GLY A O 1
ATOM 1565 N N . ILE A 1 203 ? -2.768 -3.512 -15.019 1.00 76.69 203 ILE A N 1
ATOM 1566 C CA . ILE A 1 203 ? -2.472 -2.073 -15.121 1.00 76.69 203 ILE A CA 1
ATOM 1567 C C . ILE A 1 203 ? -3.733 -1.212 -15.007 1.00 76.69 203 ILE A C 1
ATOM 1569 O O . ILE A 1 203 ? -3.691 -0.171 -14.353 1.00 76.69 203 ILE A O 1
ATOM 1573 N N . GLU A 1 204 ? -4.869 -1.643 -15.561 1.00 73.81 204 GLU A N 1
ATOM 1574 C CA . GLU A 1 204 ? -6.127 -0.884 -15.465 1.00 73.81 204 GLU A CA 1
ATOM 1575 C C . GLU A 1 204 ? -6.639 -0.801 -14.018 1.00 73.81 204 GLU A C 1
ATOM 1577 O O . GLU A 1 204 ? -7.311 0.152 -13.615 1.00 73.81 204 GLU A O 1
ATOM 1582 N N . THR A 1 205 ? -6.326 -1.805 -13.198 1.00 72.31 205 THR A N 1
ATOM 1583 C CA . THR A 1 205 ? -6.628 -1.783 -11.762 1.00 72.31 205 THR A CA 1
ATOM 1584 C C . THR A 1 205 ? -5.738 -0.783 -11.036 1.00 72.31 205 THR A C 1
ATOM 1586 O O . THR A 1 205 ? -6.242 -0.002 -10.229 1.00 72.31 205 THR A O 1
ATOM 1589 N N . VAL A 1 206 ? -4.445 -0.739 -11.363 1.00 75.81 206 VAL A N 1
ATOM 1590 C CA . VAL A 1 206 ? -3.515 0.243 -10.789 1.00 75.81 206 VAL A CA 1
ATOM 1591 C C . VAL A 1 206 ? -3.922 1.669 -11.142 1.00 75.81 206 VAL A C 1
ATOM 1593 O O . VAL A 1 206 ? -3.971 2.514 -10.252 1.00 75.81 206 VAL A O 1
ATOM 1596 N N . ASP A 1 207 ? -4.259 1.930 -12.403 1.00 76.31 207 ASP A N 1
ATOM 1597 C CA . ASP A 1 207 ? -4.641 3.264 -12.879 1.00 76.31 207 ASP A CA 1
ATOM 1598 C C . ASP A 1 207 ? -5.865 3.816 -12.125 1.00 76.31 207 ASP A C 1
ATOM 1600 O O . ASP A 1 207 ? -5.860 4.949 -11.631 1.00 76.31 207 ASP A O 1
ATOM 1604 N N . ARG A 1 208 ? -6.881 2.969 -11.913 1.00 73.56 208 ARG A N 1
ATOM 1605 C CA . ARG A 1 208 ? -8.065 3.305 -11.103 1.00 73.56 208 ARG A CA 1
ATOM 1606 C C . ARG A 1 208 ? -7.717 3.565 -9.639 1.00 73.56 208 ARG A C 1
ATOM 1608 O O . ARG A 1 208 ? -8.182 4.549 -9.062 1.00 73.56 208 ARG A O 1
ATOM 1615 N N . VAL A 1 209 ? -6.881 2.716 -9.037 1.00 71.75 209 VAL A N 1
ATOM 1616 C CA . VAL A 1 209 ? -6.449 2.869 -7.638 1.00 71.75 209 VAL A CA 1
ATOM 1617 C C . VAL A 1 209 ? -5.690 4.182 -7.454 1.00 71.75 209 VAL A C 1
ATOM 1619 O O . VAL A 1 209 ? -6.030 4.960 -6.564 1.00 71.75 209 VAL A O 1
ATOM 1622 N N . VAL A 1 210 ? -4.711 4.471 -8.311 1.00 72.81 210 VAL A N 1
ATOM 1623 C CA . VAL A 1 210 ? -3.914 5.706 -8.263 1.00 72.81 210 VAL A CA 1
ATOM 1624 C C . VAL A 1 210 ? -4.809 6.935 -8.442 1.00 72.81 210 VAL A C 1
ATOM 1626 O O . VAL A 1 210 ? -4.723 7.866 -7.640 1.00 72.81 210 VAL A O 1
ATOM 1629 N N . SER A 1 211 ? -5.732 6.907 -9.406 1.00 72.25 211 SER A N 1
ATOM 1630 C CA . SER A 1 211 ? -6.687 7.998 -9.651 1.00 72.25 211 SER A CA 1
ATOM 1631 C C . SER A 1 211 ? -7.579 8.308 -8.447 1.00 72.25 211 SER A C 1
ATOM 1633 O O . SER A 1 211 ? -7.896 9.467 -8.185 1.00 72.25 211 SER A O 1
ATOM 1635 N N . SER A 1 212 ? -7.965 7.291 -7.676 1.00 69.25 212 SER A N 1
ATOM 1636 C CA . SER A 1 212 ? -8.813 7.488 -6.494 1.00 69.25 212 SER A CA 1
ATOM 1637 C C . SER A 1 212 ? -8.089 8.171 -5.323 1.00 69.25 212 SER A C 1
ATOM 1639 O O . SER A 1 212 ? -8.718 8.891 -4.553 1.00 69.25 212 SER A O 1
ATOM 1641 N N . VAL A 1 213 ? -6.773 7.957 -5.179 1.00 66.62 213 VAL A N 1
ATOM 1642 C CA . VAL A 1 213 ? -5.956 8.525 -4.085 1.00 66.62 213 VAL A CA 1
ATOM 1643 C C . VAL A 1 213 ? -5.474 9.943 -4.435 1.00 66.62 213 VAL A C 1
ATOM 1645 O O . VAL A 1 213 ? -5.149 10.734 -3.548 1.00 66.62 213 VAL A O 1
ATOM 1648 N N . ALA A 1 214 ? -5.411 10.256 -5.730 1.00 64.56 214 ALA A N 1
ATOM 1649 C CA . ALA A 1 214 ? -4.954 11.524 -6.292 1.00 64.56 214 ALA A CA 1
ATOM 1650 C C . ALA A 1 214 ? -5.888 12.721 -6.011 1.00 64.56 214 ALA A C 1
ATOM 1652 O O . ALA A 1 214 ? -5.418 13.860 -5.924 1.00 64.56 214 ALA A O 1
ATOM 1653 N N . ASN A 1 215 ? -7.197 12.479 -5.869 1.00 53.00 215 ASN A N 1
ATOM 1654 C CA . ASN A 1 215 ? -8.233 13.522 -5.798 1.00 53.00 215 ASN A CA 1
ATOM 1655 C C . ASN A 1 215 ? -8.348 14.178 -4.407 1.00 53.00 215 ASN A C 1
ATOM 1657 O O . ASN A 1 215 ? -8.508 15.426 -4.338 1.00 53.00 215 ASN A O 1
#

Secondary structure (DSSP, 8-state):
------------TTTSS-HHHHHHHTSHHHHHHHHHHHHT-SB-HHHHHHHHHHHHTTS-TTTS-HHHHHHHHHHIIIIIHHHHHHTTSEEEETTEEEE-TT--HHHHHHHHHT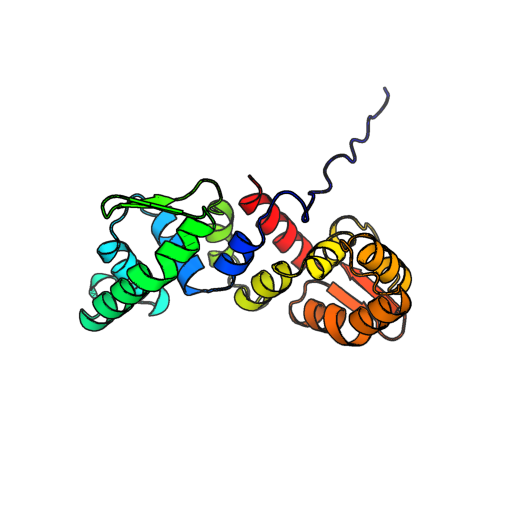--TT--HHHHHHHHT-HHHHHHHHHHHH-SS-EEHHHHHHHHHHHSSS----HHHHHHHIIIIIHHHHHTTTSEEEETTTTEEEE-THHHHHHHHHHHHH-